Protein AF-A0A939F074-F1 (afdb_monomer_lite)

Sequence (237 aa):
MSNSSKPPKKSTKSASTGERTTIAVEPGVRKLLATAAKETKHTHMEYASAAIRYFAERGLDPVVNNEREGAVIQKRIGDVEQLVVSLGNRLFGWLTQHEKNLNKDLFGFLRSHEKALFDYLQVQEQNVHEHLNDQEQYLLHPIIRELMLTNVEALYGRRLGEQIILKVLGREQTEYPAKHKEFNERRDNDARNKQDRFFDALFKTGTPLSTIPQPTPLPVKAHPAPNMPPPAATDEP

Structure (mmCIF, N/CA/C/O backbone):
data_AF-A0A939F074-F1
#
_entry.id   AF-A0A939F074-F1
#
loop_
_atom_site.group_PDB
_atom_site.id
_atom_site.type_symbol
_atom_site.label_atom_id
_atom_site.label_alt_id
_atom_site.label_comp_id
_atom_site.label_asym_id
_atom_site.label_entity_id
_atom_site.label_seq_id
_atom_site.pdbx_PDB_ins_code
_atom_site.Cartn_x
_atom_site.Cartn_y
_atom_site.Cartn_z
_atom_site.occupancy
_atom_site.B_iso_or_equiv
_atom_site.auth_seq_id
_atom_site.auth_comp_id
_atom_site.auth_asym_id
_atom_site.auth_atom_id
_atom_site.pdbx_PDB_model_num
ATOM 1 N N . MET A 1 1 ? 104.009 -9.564 -60.509 1.00 39.47 1 MET A N 1
ATOM 2 C CA . MET A 1 1 ? 103.362 -9.341 -59.196 1.00 39.47 1 MET A CA 1
ATOM 3 C C . MET A 1 1 ? 101.982 -8.740 -59.439 1.00 39.47 1 MET A C 1
ATOM 5 O O . MET A 1 1 ? 101.846 -8.005 -60.406 1.00 39.47 1 MET A O 1
ATOM 9 N N . SER A 1 2 ? 101.013 -9.082 -58.581 1.00 41.00 2 SER A N 1
ATOM 10 C CA . SER A 1 2 ? 99.595 -8.651 -58.561 1.00 41.00 2 SER A CA 1
ATOM 11 C C . SER A 1 2 ? 98.579 -9.455 -59.395 1.00 41.00 2 SER A C 1
ATOM 13 O O . SER A 1 2 ? 98.048 -8.999 -60.396 1.00 41.00 2 SER A O 1
ATOM 15 N N . ASN A 1 3 ? 98.367 -10.699 -58.950 1.00 35.06 3 ASN A N 1
ATOM 16 C CA . ASN A 1 3 ? 97.133 -11.269 -58.375 1.00 35.06 3 ASN A CA 1
ATOM 17 C C . ASN A 1 3 ? 95.717 -10.929 -58.904 1.00 35.06 3 ASN A C 1
ATOM 19 O O . ASN A 1 3 ? 95.323 -9.774 -58.996 1.00 35.06 3 ASN A O 1
ATOM 23 N N . SER A 1 4 ? 94.910 -12.011 -58.900 1.00 36.84 4 SER A N 1
ATOM 24 C CA . SER A 1 4 ? 93.506 -12.105 -58.426 1.00 36.84 4 SER A CA 1
ATOM 25 C C . SER A 1 4 ? 92.417 -12.002 -59.510 1.00 36.84 4 SER A C 1
ATOM 27 O O . SER A 1 4 ? 92.043 -10.921 -59.934 1.00 36.84 4 SER A O 1
ATOM 29 N N . SER A 1 5 ? 91.997 -13.113 -60.127 1.00 38.59 5 SER A N 1
ATOM 30 C CA . SER A 1 5 ? 90.934 -14.051 -59.688 1.00 38.59 5 SER A CA 1
ATOM 31 C C . SER A 1 5 ? 89.488 -13.553 -59.911 1.00 38.59 5 SER A C 1
ATOM 33 O O . SER A 1 5 ? 89.028 -12.574 -59.333 1.00 38.59 5 SER A O 1
ATOM 35 N N . LYS A 1 6 ? 88.735 -14.283 -60.752 1.00 45.97 6 LYS A N 1
ATOM 36 C CA . LYS A 1 6 ? 87.257 -14.265 -60.761 1.00 45.97 6 LYS A CA 1
ATOM 37 C C . LYS A 1 6 ? 86.743 -14.981 -59.500 1.00 45.97 6 LYS A C 1
ATOM 39 O O . LYS A 1 6 ? 87.389 -15.926 -59.047 1.00 45.97 6 LYS A O 1
ATOM 44 N N . PRO A 1 7 ? 85.548 -14.624 -58.997 1.00 48.69 7 PRO A N 1
ATOM 45 C CA . PRO A 1 7 ? 84.408 -15.502 -59.281 1.00 48.69 7 PRO A CA 1
ATOM 46 C C . PRO A 1 7 ? 83.083 -14.758 -59.570 1.00 48.69 7 PRO A C 1
ATOM 48 O O . PRO A 1 7 ? 82.924 -13.585 -59.236 1.00 48.69 7 PRO A O 1
ATOM 51 N N . PRO A 1 8 ? 82.108 -15.446 -60.195 1.00 49.22 8 PRO A N 1
ATOM 52 C CA . PRO A 1 8 ? 80.780 -14.917 -60.483 1.00 49.22 8 PRO A CA 1
ATOM 53 C C . PRO A 1 8 ? 79.887 -14.993 -59.235 1.00 49.22 8 PRO A C 1
ATOM 55 O O . PRO A 1 8 ? 79.981 -15.949 -58.465 1.00 49.22 8 PRO A O 1
ATOM 58 N N . LYS A 1 9 ? 78.949 -14.055 -59.063 1.00 40.62 9 LYS A N 1
ATOM 59 C CA . LYS A 1 9 ? 77.806 -14.264 -58.160 1.00 40.62 9 LYS A CA 1
ATOM 60 C C . LYS A 1 9 ? 76.484 -14.027 -58.877 1.00 40.62 9 LYS A C 1
ATOM 62 O O . LYS A 1 9 ? 76.100 -12.910 -59.204 1.00 40.62 9 LYS A O 1
ATOM 67 N N . LYS A 1 10 ? 75.838 -15.169 -59.115 1.00 39.78 10 LYS A N 1
ATOM 68 C CA . LYS A 1 10 ? 74.440 -15.387 -59.468 1.00 39.78 10 LYS A CA 1
ATOM 69 C C . LYS A 1 10 ? 73.490 -14.574 -58.580 1.00 39.78 10 LYS A C 1
ATOM 71 O O . LYS A 1 10 ? 73.625 -14.564 -57.362 1.00 39.78 10 LYS A O 1
ATOM 76 N N . SER A 1 11 ? 72.522 -13.964 -59.259 1.00 43.91 11 SER A N 1
ATOM 77 C CA . SER A 1 11 ? 71.109 -13.790 -58.904 1.00 43.91 11 SER A CA 1
ATOM 78 C C . SER A 1 11 ? 70.645 -14.258 -57.518 1.00 43.91 11 SER A C 1
ATOM 80 O O . SER A 1 11 ? 70.604 -15.459 -57.269 1.00 43.91 11 SER A O 1
ATOM 82 N N . THR A 1 12 ? 70.094 -13.328 -56.737 1.00 45.72 12 THR A N 1
ATOM 83 C CA . THR A 1 12 ? 68.878 -13.534 -55.926 1.00 45.72 12 THR A CA 1
ATOM 84 C C . THR A 1 12 ? 68.272 -12.176 -55.548 1.00 45.72 12 THR A C 1
ATOM 86 O O . THR A 1 12 ? 68.438 -11.658 -54.451 1.00 45.72 12 THR A O 1
ATOM 89 N N . LYS A 1 13 ? 67.510 -11.588 -56.469 1.00 40.19 13 LYS A N 1
ATOM 90 C CA . LYS A 1 13 ? 66.287 -10.876 -56.088 1.00 40.19 13 LYS A CA 1
ATOM 91 C C . LYS A 1 13 ? 65.173 -11.573 -56.838 1.00 40.19 13 LYS A C 1
ATOM 93 O O . LYS A 1 13 ? 64.967 -11.327 -58.022 1.00 40.19 13 LYS A O 1
ATOM 98 N N . SER A 1 14 ? 64.517 -12.502 -56.152 1.00 42.59 14 SER A N 1
ATOM 99 C CA . SER A 1 14 ? 63.211 -13.015 -56.536 1.00 42.59 14 SER A CA 1
ATOM 100 C C . SER A 1 14 ? 62.230 -11.843 -56.495 1.00 42.59 14 SER A C 1
ATOM 102 O O . SER A 1 14 ? 61.513 -11.641 -55.519 1.00 42.59 14 SER A O 1
ATOM 104 N N . ALA A 1 15 ? 62.241 -11.022 -57.544 1.00 45.59 15 ALA A N 1
ATOM 105 C CA . ALA A 1 15 ? 61.049 -10.306 -57.931 1.00 45.59 15 ALA A CA 1
ATOM 106 C C . ALA A 1 15 ? 60.059 -11.410 -58.287 1.00 45.59 15 ALA A C 1
ATOM 108 O O . ALA A 1 15 ? 60.214 -12.073 -59.315 1.00 45.59 15 ALA A O 1
ATOM 109 N N . SER A 1 16 ? 59.122 -11.679 -57.378 1.00 47.31 16 SER A N 1
ATOM 110 C CA . SER A 1 16 ? 57.924 -12.440 -57.692 1.00 47.31 16 SER A CA 1
ATOM 111 C C . SER A 1 16 ? 57.424 -11.889 -59.018 1.00 47.31 16 SER A C 1
ATOM 113 O O . SER A 1 16 ? 57.020 -10.726 -59.103 1.00 47.31 16 SER A O 1
ATOM 115 N N . THR A 1 17 ? 57.576 -12.678 -60.076 1.00 48.22 17 THR A N 1
ATOM 116 C CA . THR A 1 17 ? 57.081 -12.327 -61.398 1.00 48.22 17 THR A CA 1
ATOM 117 C C . THR A 1 17 ? 55.581 -12.535 -61.300 1.00 48.22 17 THR A C 1
ATOM 119 O O . THR A 1 17 ? 55.064 -13.574 -61.683 1.00 48.22 17 THR A O 1
ATOM 122 N N . GLY A 1 18 ? 54.909 -11.596 -60.630 1.00 56.91 18 GLY A N 1
ATOM 123 C CA . GLY A 1 18 ? 53.463 -11.512 -60.637 1.00 56.91 18 GLY A CA 1
ATOM 124 C C . GLY A 1 18 ? 53.060 -11.358 -62.090 1.00 56.91 18 GLY A C 1
ATOM 125 O O . GLY A 1 18 ? 53.657 -10.544 -62.805 1.00 56.91 18 GLY A O 1
ATOM 126 N N . GLU A 1 19 ? 52.135 -12.197 -62.536 1.00 62.25 19 GLU A N 1
ATOM 127 C CA . GLU A 1 19 ? 51.588 -12.150 -63.884 1.00 62.25 19 GLU A CA 1
ATOM 128 C C . GLU A 1 19 ? 51.232 -10.702 -64.225 1.00 62.25 19 GLU A C 1
ATOM 130 O O . GLU A 1 19 ? 50.401 -10.060 -63.581 1.00 62.25 19 GLU A O 1
ATOM 135 N N . ARG A 1 20 ? 51.948 -10.137 -65.199 1.00 65.19 20 ARG A N 1
ATOM 136 C CA . ARG A 1 20 ? 51.682 -8.783 -65.671 1.00 65.19 20 ARG A CA 1
ATOM 137 C C . ARG A 1 20 ? 50.545 -8.867 -66.669 1.00 65.19 20 ARG A C 1
ATOM 139 O O . ARG A 1 20 ? 50.775 -9.079 -67.856 1.00 65.19 20 ARG A O 1
ATOM 146 N N . THR A 1 21 ? 49.327 -8.696 -66.181 1.00 74.88 21 THR A N 1
ATOM 147 C CA . THR A 1 21 ? 48.148 -8.589 -67.035 1.00 74.88 21 THR A CA 1
ATOM 148 C C . THR A 1 21 ? 48.160 -7.227 -67.721 1.00 74.88 21 THR A C 1
ATOM 150 O O . THR A 1 21 ? 48.133 -6.181 -67.071 1.00 74.88 21 THR A O 1
ATOM 153 N N . THR A 1 22 ? 48.241 -7.222 -69.048 1.00 78.12 22 THR A N 1
ATOM 154 C CA . THR A 1 22 ? 48.146 -5.998 -69.847 1.00 78.12 22 THR A CA 1
ATOM 155 C C . THR A 1 22 ? 46.682 -5.621 -70.032 1.00 78.12 22 THR A C 1
ATOM 157 O O . THR A 1 22 ? 45.919 -6.394 -70.607 1.00 78.12 22 THR A O 1
ATOM 160 N N . ILE A 1 23 ? 46.299 -4.428 -69.577 1.00 79.19 23 ILE A N 1
ATOM 161 C CA . ILE A 1 23 ? 44.948 -3.879 -69.741 1.00 79.19 23 ILE A CA 1
ATOM 162 C C . ILE A 1 23 ? 45.011 -2.761 -70.784 1.00 79.19 23 ILE A C 1
ATOM 164 O O . ILE A 1 23 ? 45.850 -1.862 -70.690 1.00 79.19 23 ILE A O 1
ATOM 168 N N . ALA A 1 24 ? 44.133 -2.815 -71.785 1.00 83.94 24 ALA A N 1
ATOM 169 C CA . ALA A 1 24 ? 43.982 -1.732 -72.747 1.00 83.94 24 ALA A CA 1
ATOM 170 C C . ALA A 1 24 ? 43.187 -0.582 -72.109 1.00 83.94 24 ALA A C 1
ATOM 172 O O . ALA A 1 24 ? 42.115 -0.798 -71.551 1.00 83.94 24 ALA A O 1
ATOM 173 N N . VAL A 1 25 ? 43.721 0.636 -72.194 1.00 84.38 25 VAL A N 1
ATOM 174 C CA . VAL A 1 25 ? 43.106 1.852 -71.643 1.00 84.38 25 VAL A CA 1
ATOM 175 C C . VAL A 1 25 ? 42.802 2.815 -72.786 1.00 84.38 25 VAL A C 1
ATOM 177 O O . VAL A 1 25 ? 43.611 2.967 -73.704 1.00 84.38 25 VAL A O 1
ATOM 180 N N . GLU A 1 26 ? 41.650 3.482 -72.725 1.00 89.44 26 GLU A N 1
ATOM 181 C CA . GLU A 1 26 ? 41.234 4.472 -73.718 1.00 89.44 26 GLU A CA 1
ATOM 182 C C . GLU A 1 26 ? 42.257 5.630 -73.845 1.00 89.44 26 GLU A C 1
ATOM 184 O O . GLU A 1 26 ? 42.821 6.076 -72.836 1.00 89.44 26 GLU A O 1
ATOM 189 N N . PRO A 1 27 ? 42.500 6.177 -75.057 1.00 82.69 27 PRO A N 1
ATOM 190 C CA . PRO A 1 27 ? 43.467 7.258 -75.266 1.00 82.69 27 PRO A CA 1
ATOM 191 C C . PRO A 1 27 ? 43.248 8.511 -74.401 1.00 82.69 27 PRO A C 1
ATOM 193 O O . PRO A 1 27 ? 44.228 9.149 -74.007 1.00 82.69 27 PRO A O 1
ATOM 196 N N . GLY A 1 28 ? 41.994 8.864 -74.092 1.00 81.94 28 GLY A N 1
ATOM 197 C CA . GLY A 1 28 ? 41.661 9.994 -73.215 1.00 81.94 28 GLY A CA 1
ATOM 198 C C . GLY A 1 28 ? 42.100 9.760 -71.767 1.00 81.94 28 GLY A C 1
ATOM 199 O O . GLY A 1 28 ? 42.789 10.593 -71.176 1.00 81.94 28 GLY A O 1
ATOM 200 N N . VAL A 1 29 ? 41.806 8.573 -71.232 1.00 83.81 29 VAL A N 1
ATOM 201 C CA . VAL A 1 29 ? 42.169 8.158 -69.868 1.00 83.81 29 VAL A CA 1
ATOM 202 C C . VAL A 1 29 ? 43.682 7.992 -69.719 1.00 83.81 29 VAL A C 1
ATOM 204 O O . VAL A 1 29 ? 44.246 8.350 -68.688 1.00 83.81 29 VAL A O 1
ATOM 207 N N . ARG A 1 30 ? 44.385 7.546 -70.769 1.00 86.50 30 ARG A N 1
ATOM 208 C CA . ARG A 1 30 ? 45.855 7.455 -70.765 1.00 86.50 30 ARG A CA 1
ATOM 209 C C . ARG A 1 30 ? 46.532 8.809 -70.522 1.00 86.50 30 ARG A C 1
ATOM 211 O O . ARG A 1 30 ? 47.568 8.848 -69.860 1.00 86.50 30 ARG A O 1
ATOM 218 N N . LYS A 1 31 ? 45.972 9.910 -71.041 1.00 87.19 31 LYS A N 1
ATOM 219 C CA . LYS A 1 31 ? 46.501 11.264 -70.793 1.00 87.19 31 LYS A CA 1
ATOM 220 C C . LYS A 1 31 ? 46.319 11.674 -69.332 1.00 87.19 31 LYS A C 1
ATOM 222 O O . LYS A 1 31 ? 47.276 12.155 -68.737 1.00 87.19 31 LYS A O 1
ATOM 227 N N . LEU A 1 32 ? 45.141 11.416 -68.759 1.00 87.62 32 LEU A N 1
ATOM 228 C CA . LEU A 1 32 ? 44.842 11.688 -67.346 1.00 87.62 32 LEU A CA 1
ATOM 229 C C . LEU A 1 32 ? 45.704 10.843 -66.399 1.00 87.62 32 LEU A C 1
ATOM 231 O O . LEU A 1 32 ? 46.215 11.339 -65.398 1.00 87.62 32 LEU A O 1
ATOM 235 N N . LEU A 1 33 ? 45.929 9.577 -66.752 1.00 88.88 33 LEU A N 1
ATOM 236 C CA . LEU A 1 33 ? 46.834 8.696 -66.022 1.00 88.88 33 LEU A CA 1
ATOM 237 C C . LEU A 1 33 ? 48.264 9.245 -66.034 1.00 88.88 33 LEU A C 1
ATOM 239 O O . LEU A 1 33 ? 48.922 9.265 -64.999 1.00 88.88 33 LEU A O 1
ATOM 243 N N . ALA A 1 34 ? 48.745 9.709 -67.190 1.00 88.25 34 ALA A N 1
ATOM 244 C CA . ALA A 1 34 ? 50.091 10.258 -67.317 1.00 88.25 34 ALA A CA 1
ATOM 245 C C . ALA A 1 34 ? 50.274 11.557 -66.514 1.00 88.25 34 ALA A C 1
ATOM 247 O O . ALA A 1 34 ? 51.324 11.746 -65.901 1.00 88.25 34 ALA A O 1
ATOM 248 N N . THR A 1 35 ? 49.269 12.440 -66.484 1.00 90.25 35 THR A N 1
ATOM 249 C CA . THR A 1 35 ? 49.321 13.665 -65.671 1.00 90.25 35 THR A CA 1
ATOM 250 C C . THR A 1 35 ? 49.310 13.340 -64.181 1.00 90.25 35 THR A C 1
ATOM 252 O O . THR A 1 35 ? 50.204 13.781 -63.464 1.00 90.25 35 THR A O 1
ATOM 255 N N . ALA A 1 36 ? 48.387 12.488 -63.728 1.00 86.62 36 ALA A N 1
ATOM 256 C CA . ALA A 1 36 ? 48.243 12.151 -62.313 1.00 86.62 36 ALA A CA 1
ATOM 257 C C . ALA A 1 36 ? 49.428 11.332 -61.766 1.00 86.62 36 ALA A C 1
ATOM 259 O O . ALA A 1 36 ? 49.904 11.566 -60.653 1.00 86.62 36 ALA A O 1
ATOM 260 N N . ALA A 1 37 ? 49.972 10.410 -62.566 1.00 89.31 37 ALA A N 1
ATOM 261 C CA . ALA A 1 37 ? 51.172 9.656 -62.209 1.00 89.31 37 ALA A CA 1
ATOM 262 C C . ALA A 1 37 ? 52.411 10.564 -62.122 1.00 89.31 37 ALA A C 1
ATOM 264 O O . ALA A 1 37 ? 53.235 10.410 -61.220 1.00 89.31 37 ALA A O 1
ATOM 265 N N . LYS A 1 38 ? 52.524 11.560 -63.015 1.00 91.62 38 LYS A N 1
ATOM 266 C CA . LYS A 1 38 ? 53.610 12.549 -62.974 1.00 91.62 38 LYS A CA 1
ATOM 267 C C . LYS A 1 38 ? 53.509 13.463 -61.751 1.00 91.62 38 LYS A C 1
ATOM 269 O O . LYS A 1 38 ? 54.531 13.734 -61.127 1.00 91.62 38 LYS A O 1
ATOM 274 N N . GLU A 1 39 ? 52.307 13.913 -61.399 1.00 91.44 39 GLU A N 1
ATOM 275 C CA . GLU A 1 39 ? 52.059 14.736 -60.205 1.00 91.44 39 GLU A CA 1
ATOM 276 C C . GLU A 1 39 ? 52.411 13.993 -58.914 1.00 91.44 39 GLU A C 1
ATOM 278 O O . GLU A 1 39 ? 53.094 14.532 -58.043 1.00 91.44 39 GLU A O 1
ATOM 283 N N . THR A 1 40 ? 52.007 12.727 -58.819 1.00 87.00 40 THR A N 1
ATOM 284 C CA . THR A 1 40 ? 52.242 11.881 -57.639 1.00 87.00 40 THR A CA 1
ATOM 285 C C . THR A 1 40 ? 53.604 11.181 -57.635 1.00 87.00 40 THR A C 1
ATOM 287 O O . THR A 1 40 ? 53.943 10.513 -56.664 1.00 87.00 40 THR A O 1
ATOM 290 N N . LYS A 1 41 ? 54.422 11.375 -58.681 1.00 90.81 41 LYS A N 1
ATOM 291 C CA . LYS A 1 41 ? 55.761 10.778 -58.853 1.00 90.81 41 LYS A CA 1
ATOM 292 C C . LYS A 1 41 ? 55.765 9.242 -58.823 1.00 90.81 41 LYS A C 1
ATOM 294 O O . LYS A 1 41 ? 56.733 8.636 -58.366 1.00 90.81 41 LYS A O 1
ATOM 299 N N . HIS A 1 42 ? 54.716 8.619 -59.345 1.00 90.12 42 HIS A N 1
ATOM 300 C CA . HIS A 1 42 ? 54.606 7.166 -59.472 1.00 90.12 42 HIS A CA 1
ATOM 301 C C . HIS A 1 42 ? 54.688 6.726 -60.933 1.00 90.12 42 HIS A C 1
ATOM 303 O O . HIS A 1 42 ? 54.403 7.492 -61.856 1.00 90.12 42 HIS A O 1
ATOM 309 N N . THR A 1 43 ? 55.075 5.471 -61.172 1.00 88.50 43 THR A N 1
ATOM 310 C CA . THR A 1 43 ? 54.954 4.895 -62.518 1.00 88.50 43 THR A CA 1
ATOM 311 C C . THR A 1 43 ? 53.479 4.688 -62.871 1.00 88.50 43 THR A C 1
ATOM 313 O O . THR A 1 43 ? 52.631 4.522 -61.994 1.00 88.50 43 THR A O 1
ATOM 316 N N . HIS A 1 44 ? 53.146 4.660 -64.166 1.00 87.75 44 HIS A N 1
ATOM 317 C CA . HIS A 1 44 ? 51.755 4.476 -64.608 1.00 87.75 44 HIS A CA 1
ATOM 318 C C . HIS A 1 44 ? 51.112 3.205 -64.028 1.00 87.75 44 HIS A C 1
ATOM 320 O O . HIS A 1 44 ? 49.932 3.210 -63.693 1.00 87.75 44 HIS A O 1
ATOM 326 N N . MET A 1 45 ? 51.896 2.130 -63.892 1.00 85.75 45 MET A N 1
ATOM 327 C CA . MET A 1 45 ? 51.435 0.860 -63.330 1.00 85.75 45 MET A CA 1
ATOM 328 C C . MET A 1 45 ? 51.190 0.961 -61.820 1.00 85.75 45 MET A C 1
ATOM 330 O O . MET A 1 45 ? 50.157 0.498 -61.345 1.00 85.75 45 MET A O 1
ATOM 334 N N . GLU A 1 46 ? 52.100 1.592 -61.073 1.00 86.44 46 GLU A N 1
ATOM 335 C CA . GLU A 1 46 ? 51.949 1.788 -59.626 1.00 86.44 46 GLU A CA 1
ATOM 336 C C . GLU A 1 46 ? 50.734 2.657 -59.311 1.00 86.44 46 GLU A C 1
ATOM 338 O O . GLU A 1 46 ? 49.901 2.262 -58.498 1.00 86.44 46 GLU A O 1
ATOM 343 N N . TYR A 1 47 ? 50.579 3.784 -60.009 1.00 89.12 47 TYR A N 1
ATOM 344 C CA . TYR A 1 47 ? 49.438 4.672 -59.811 1.00 89.12 47 TYR A CA 1
ATOM 345 C C . TYR A 1 47 ? 48.111 3.977 -60.146 1.00 89.12 47 TYR A C 1
ATOM 347 O O . TYR A 1 47 ? 47.169 4.040 -59.360 1.00 89.12 47 TYR A O 1
ATOM 355 N N . ALA A 1 48 ? 48.045 3.248 -61.267 1.00 87.44 48 ALA A N 1
ATOM 356 C CA . ALA A 1 48 ? 46.850 2.489 -61.632 1.00 87.44 48 ALA A CA 1
ATOM 357 C C . ALA A 1 48 ? 46.520 1.406 -60.591 1.00 87.44 48 ALA A C 1
ATOM 359 O O . ALA A 1 48 ? 45.367 1.271 -60.190 1.00 87.44 48 ALA A O 1
ATOM 360 N N . SER A 1 49 ? 47.525 0.673 -60.100 1.00 86.88 49 SER A N 1
ATOM 361 C CA . SER A 1 49 ? 47.324 -0.341 -59.058 1.00 86.88 49 SER A CA 1
ATOM 362 C C . SER A 1 49 ? 46.849 0.264 -57.732 1.00 86.88 49 SER A C 1
ATOM 364 O O . SER A 1 49 ? 45.959 -0.291 -57.091 1.00 86.88 49 SER A O 1
ATOM 366 N N . ALA A 1 50 ? 47.384 1.428 -57.351 1.00 87.00 50 ALA A N 1
ATOM 367 C CA . ALA A 1 50 ? 46.988 2.147 -56.148 1.00 87.00 50 ALA A CA 1
ATOM 368 C C . ALA A 1 50 ? 45.556 2.685 -56.258 1.00 87.00 50 ALA A C 1
ATOM 370 O O . ALA A 1 50 ? 44.791 2.560 -55.308 1.00 87.00 50 ALA A O 1
ATOM 371 N N . ALA A 1 51 ? 45.170 3.214 -57.422 1.00 84.94 51 ALA A N 1
ATOM 372 C CA . ALA A 1 51 ? 43.809 3.671 -57.680 1.00 84.94 51 ALA A CA 1
ATOM 373 C C . ALA A 1 51 ? 42.800 2.512 -57.635 1.00 84.94 51 ALA A C 1
ATOM 375 O O . ALA A 1 51 ? 41.800 2.600 -56.929 1.00 84.94 51 ALA A O 1
ATOM 376 N N . ILE A 1 52 ? 43.086 1.394 -58.317 1.00 85.69 52 ILE A N 1
ATOM 377 C CA . ILE A 1 52 ? 42.230 0.194 -58.286 1.00 85.69 52 ILE A CA 1
ATOM 378 C C . ILE A 1 52 ? 42.077 -0.310 -56.849 1.00 85.69 52 ILE A C 1
ATOM 380 O O . ILE A 1 52 ? 40.966 -0.583 -56.402 1.00 85.69 52 ILE A O 1
ATOM 384 N N . ARG A 1 53 ? 43.186 -0.387 -56.105 1.00 86.44 53 ARG A N 1
ATOM 385 C CA . ARG A 1 53 ? 43.178 -0.796 -54.700 1.00 86.44 53 ARG A CA 1
ATOM 386 C C . ARG A 1 53 ? 42.356 0.154 -53.832 1.00 86.44 53 ARG A C 1
ATOM 388 O O . ARG A 1 53 ? 41.581 -0.311 -53.010 1.00 86.44 53 ARG A O 1
ATOM 395 N N . TYR A 1 54 ? 42.493 1.458 -54.030 1.00 84.44 54 TYR A N 1
ATOM 396 C CA . TYR A 1 54 ? 41.757 2.476 -53.289 1.00 84.44 54 TYR A CA 1
ATOM 397 C C . TYR A 1 54 ? 40.240 2.371 -53.509 1.00 84.44 54 TYR A C 1
ATOM 399 O O . TYR A 1 54 ? 39.479 2.392 -52.541 1.00 84.44 54 TYR A O 1
ATOM 407 N N . PHE A 1 55 ? 39.797 2.186 -54.757 1.00 82.00 55 PHE A N 1
ATOM 408 C CA . PHE A 1 55 ? 38.380 1.973 -55.058 1.00 82.00 55 PHE A CA 1
ATOM 409 C C . PHE A 1 55 ? 37.872 0.636 -54.501 1.00 82.00 55 PHE A C 1
ATOM 411 O O . PHE A 1 55 ? 36.789 0.593 -53.916 1.00 82.00 55 PHE A O 1
ATOM 418 N N . ALA A 1 56 ? 38.677 -0.427 -54.589 1.00 81.31 56 ALA A N 1
ATOM 419 C CA . ALA A 1 56 ? 38.328 -1.744 -54.060 1.00 81.31 56 ALA A CA 1
ATOM 420 C C . ALA A 1 56 ? 38.223 -1.765 -52.524 1.00 81.31 56 ALA A C 1
ATOM 422 O O . ALA A 1 56 ? 37.231 -2.250 -51.987 1.00 81.31 56 ALA A O 1
ATOM 423 N N . GLU A 1 57 ? 39.201 -1.203 -51.805 1.00 82.38 57 GLU A N 1
ATOM 424 C CA . GLU A 1 57 ? 39.206 -1.147 -50.334 1.00 82.38 57 GLU A CA 1
ATOM 425 C C . GLU A 1 57 ? 38.071 -0.275 -49.785 1.00 82.38 57 GLU A C 1
ATOM 427 O O . GLU A 1 57 ? 37.536 -0.554 -48.713 1.00 82.38 57 GLU A O 1
ATOM 432 N N . ARG A 1 58 ? 37.671 0.769 -50.520 1.00 73.81 58 ARG A N 1
ATOM 433 C CA . ARG A 1 58 ? 36.550 1.638 -50.134 1.00 73.81 58 ARG A CA 1
ATOM 434 C C . ARG A 1 58 ? 35.187 1.155 -50.635 1.00 73.81 58 ARG A C 1
ATOM 436 O O . ARG A 1 58 ? 34.180 1.760 -50.270 1.00 73.81 58 ARG A O 1
ATOM 443 N N . GLY A 1 59 ? 35.140 0.084 -51.432 1.00 69.88 59 GLY A N 1
ATOM 444 C CA . GLY A 1 59 ? 33.904 -0.459 -52.005 1.00 69.88 59 GLY A CA 1
ATOM 445 C C . GLY A 1 59 ? 33.182 0.522 -52.934 1.00 69.88 59 GLY A C 1
ATOM 446 O O . GLY A 1 59 ? 31.955 0.515 -53.007 1.00 69.88 59 GLY A O 1
ATOM 447 N N . LEU A 1 60 ? 33.932 1.410 -53.591 1.00 70.50 60 LEU A N 1
ATOM 448 C CA . LEU A 1 60 ? 33.402 2.398 -54.525 1.00 70.50 60 LEU A CA 1
ATOM 449 C C . LEU A 1 60 ? 33.465 1.810 -55.934 1.00 70.50 60 LEU A C 1
ATOM 451 O O . LEU A 1 60 ? 34.555 1.586 -56.454 1.00 70.50 60 LEU A O 1
ATOM 455 N N . ASP A 1 61 ? 32.308 1.566 -56.547 1.00 73.62 61 ASP A N 1
ATOM 456 C CA . ASP A 1 61 ? 32.235 1.175 -57.954 1.00 73.62 61 ASP A CA 1
ATOM 457 C C . ASP A 1 61 ? 32.310 2.432 -58.843 1.00 73.62 61 ASP A C 1
ATOM 459 O O . ASP A 1 61 ? 31.350 3.211 -58.861 1.00 73.62 61 ASP A O 1
ATOM 463 N N . PRO A 1 62 ? 33.419 2.661 -59.573 1.00 69.25 62 PRO A N 1
ATOM 464 C CA . PRO A 1 62 ? 33.585 3.843 -60.414 1.00 69.25 62 PRO A CA 1
ATOM 465 C C . PRO A 1 62 ? 32.657 3.845 -61.638 1.00 69.25 62 PRO A C 1
ATOM 467 O O . PRO A 1 62 ? 32.556 4.865 -62.310 1.00 69.25 62 PRO A O 1
ATOM 470 N N . VAL A 1 63 ? 31.993 2.725 -61.952 1.00 70.75 63 VAL A N 1
ATOM 471 C CA . VAL A 1 63 ? 31.041 2.626 -63.069 1.00 70.75 63 VAL A CA 1
ATOM 472 C C . VAL A 1 63 ? 29.639 3.065 -62.639 1.00 70.75 63 VAL A C 1
ATOM 474 O O . VAL A 1 63 ? 28.917 3.678 -63.424 1.00 70.75 63 VAL A O 1
ATOM 477 N N . VAL A 1 64 ? 29.257 2.785 -61.389 1.00 66.00 64 VAL A N 1
ATOM 478 C CA . VAL A 1 64 ? 27.927 3.112 -60.841 1.00 66.00 64 VAL A CA 1
ATOM 479 C C . VAL A 1 64 ? 27.929 4.465 -60.123 1.00 66.00 64 VAL A C 1
ATOM 481 O O . VAL A 1 64 ? 26.966 5.221 -60.223 1.00 66.00 64 VAL A O 1
ATOM 484 N N . ASN A 1 65 ? 29.025 4.809 -59.443 1.00 60.91 65 ASN A N 1
ATOM 485 C CA . ASN A 1 65 ? 29.139 6.009 -58.619 1.00 60.91 65 ASN A CA 1
ATOM 486 C C . ASN A 1 65 ? 30.075 7.036 -59.271 1.00 60.91 65 ASN A C 1
ATOM 488 O O . ASN A 1 65 ? 31.214 7.219 -58.850 1.00 60.91 65 ASN A O 1
ATOM 492 N N . ASN A 1 66 ? 29.567 7.753 -60.276 1.00 61.28 66 ASN A N 1
ATOM 493 C CA . ASN A 1 66 ? 30.243 8.934 -60.838 1.00 61.28 66 ASN A CA 1
ATOM 494 C C . ASN A 1 66 ? 30.154 10.175 -59.925 1.00 61.28 66 ASN A C 1
ATOM 496 O O . ASN A 1 66 ? 30.671 11.244 -60.261 1.00 61.28 66 ASN A O 1
ATOM 500 N N . GLU A 1 67 ? 29.471 10.074 -58.784 1.00 59.81 67 GLU A N 1
ATOM 501 C CA . GLU A 1 67 ? 29.325 11.175 -57.838 1.00 59.81 67 GLU A CA 1
ATOM 502 C C . GLU A 1 67 ? 30.586 11.340 -56.981 1.00 59.81 67 GLU A C 1
ATOM 504 O O . GLU A 1 67 ? 31.193 10.372 -56.522 1.00 59.81 67 GLU A O 1
ATOM 509 N N . ARG A 1 68 ? 30.987 12.600 -56.758 1.00 62.91 68 ARG A N 1
ATOM 510 C CA . ARG A 1 68 ? 32.166 12.966 -55.958 1.00 62.91 68 ARG A CA 1
ATOM 511 C C . ARG A 1 68 ? 32.104 12.279 -54.593 1.00 62.91 68 ARG A C 1
ATOM 513 O O . ARG A 1 68 ? 31.074 12.346 -53.932 1.00 62.91 68 ARG A O 1
ATOM 520 N N . GLU A 1 69 ? 33.223 11.724 -54.128 1.00 61.69 69 GLU A N 1
ATOM 521 C CA . GLU A 1 69 ? 33.353 11.024 -52.834 1.00 61.69 69 GLU A CA 1
ATOM 522 C C . GLU A 1 69 ? 32.695 11.759 -51.648 1.00 61.69 69 GLU A C 1
ATOM 524 O O . GLU A 1 69 ? 32.166 11.127 -50.734 1.00 61.69 69 GLU A O 1
ATOM 529 N N . GLY A 1 70 ? 32.666 13.097 -51.686 1.00 62.03 70 GLY A N 1
ATOM 530 C CA . GLY A 1 70 ? 31.983 13.935 -50.700 1.00 62.03 70 GLY A CA 1
ATOM 531 C C . GLY A 1 70 ? 30.477 13.673 -50.570 1.00 62.03 70 GLY A C 1
ATOM 532 O O . GLY A 1 70 ? 29.973 13.706 -49.453 1.00 62.03 70 GLY A O 1
ATOM 533 N N . ALA A 1 71 ? 29.768 13.342 -51.655 1.00 66.50 71 ALA A N 1
ATOM 534 C CA . ALA A 1 71 ? 28.338 13.022 -51.620 1.00 66.50 71 ALA A CA 1
ATOM 535 C C . ALA A 1 71 ? 28.068 11.693 -50.892 1.00 66.50 71 ALA A C 1
ATOM 537 O O . ALA A 1 71 ? 27.153 11.599 -50.075 1.00 66.50 71 ALA A O 1
ATOM 538 N N . VAL A 1 72 ? 28.919 10.683 -51.110 1.00 69.69 72 VAL A N 1
ATOM 539 C CA . VAL A 1 72 ? 28.828 9.386 -50.416 1.00 69.69 72 VAL A CA 1
ATOM 540 C C . VAL A 1 72 ? 29.140 9.536 -48.924 1.00 69.69 72 VAL A C 1
ATOM 542 O O . VAL A 1 72 ? 28.453 8.951 -48.085 1.00 69.69 72 VAL A O 1
ATOM 545 N N . ILE A 1 73 ? 30.148 10.342 -48.574 1.00 70.88 73 ILE A N 1
ATOM 546 C CA . ILE A 1 73 ? 30.498 10.632 -47.175 1.00 70.88 73 ILE A CA 1
ATOM 547 C C . ILE A 1 73 ? 29.368 11.406 -46.489 1.00 70.88 73 ILE A C 1
ATOM 549 O O . ILE A 1 73 ? 28.957 11.032 -45.394 1.00 70.88 73 ILE A O 1
ATOM 553 N N . GLN A 1 74 ? 28.826 12.437 -47.137 1.00 75.50 74 GLN A N 1
ATOM 554 C CA . GLN A 1 74 ? 27.737 13.243 -46.589 1.00 75.50 74 GLN A CA 1
ATOM 555 C C . GLN A 1 74 ? 26.464 12.419 -46.378 1.00 75.50 74 GLN A C 1
ATOM 557 O O . GLN A 1 74 ? 25.803 12.576 -45.355 1.00 75.50 74 GLN A O 1
ATOM 562 N N . LYS A 1 75 ? 26.164 11.482 -47.286 1.00 78.69 75 LYS A N 1
ATOM 563 C CA . LYS A 1 75 ? 25.062 10.531 -47.110 1.00 78.69 75 LYS A CA 1
ATOM 564 C C . LYS A 1 75 ? 25.273 9.643 -45.884 1.00 78.69 75 LYS A C 1
ATOM 566 O O . LYS A 1 75 ? 24.385 9.555 -45.049 1.00 78.69 75 LYS A O 1
ATOM 571 N N . ARG A 1 76 ? 26.470 9.067 -45.713 1.00 76.94 76 ARG A N 1
ATOM 572 C CA . ARG A 1 76 ? 26.786 8.257 -44.523 1.00 76.94 76 ARG A CA 1
ATOM 573 C C . ARG A 1 76 ? 26.712 9.061 -43.226 1.00 76.94 76 ARG A C 1
ATOM 575 O O . ARG A 1 76 ? 26.251 8.527 -42.225 1.00 76.94 76 ARG A O 1
ATOM 582 N N . ILE A 1 77 ? 27.159 10.317 -43.228 1.00 79.62 77 ILE A N 1
ATOM 583 C CA . ILE A 1 77 ? 27.040 11.199 -42.058 1.00 79.62 77 ILE A CA 1
ATOM 584 C C . ILE A 1 77 ? 25.561 11.456 -41.745 1.00 79.62 77 ILE A C 1
ATOM 586 O O . ILE A 1 77 ? 25.156 11.273 -40.602 1.00 79.62 77 ILE A O 1
ATOM 590 N N . GLY A 1 78 ? 24.746 11.772 -42.756 1.00 84.75 78 GLY A N 1
ATOM 591 C CA . GLY A 1 78 ? 23.302 11.953 -42.586 1.00 84.75 78 GLY A CA 1
ATOM 592 C C . GLY A 1 78 ? 22.596 10.698 -42.060 1.00 84.75 78 GLY A C 1
ATOM 593 O O . GLY A 1 78 ? 21.769 10.793 -41.156 1.00 84.75 78 GLY A O 1
ATOM 594 N N . ASP A 1 79 ? 22.968 9.516 -42.555 1.00 83.94 79 ASP A N 1
ATOM 595 C CA . ASP A 1 79 ? 22.425 8.238 -42.078 1.00 83.94 79 ASP A CA 1
ATOM 596 C C . ASP A 1 79 ? 22.777 7.999 -40.594 1.00 83.94 79 ASP A C 1
ATOM 598 O O . ASP A 1 79 ? 21.936 7.566 -39.803 1.00 83.94 79 ASP A O 1
ATOM 602 N N . VAL A 1 80 ? 24.008 8.327 -40.180 1.00 85.19 80 VAL A N 1
ATOM 603 C CA . VAL A 1 80 ? 24.448 8.226 -38.776 1.00 85.19 80 VAL A CA 1
ATOM 604 C C . VAL A 1 80 ? 23.710 9.230 -37.890 1.00 85.19 80 VAL A C 1
ATOM 606 O O . VAL A 1 80 ? 23.266 8.866 -36.802 1.00 85.19 80 VAL A O 1
ATOM 609 N N . GLU A 1 81 ? 23.532 10.470 -38.341 1.00 86.88 81 GLU A N 1
ATOM 610 C CA . GLU A 1 81 ? 22.770 11.490 -37.613 1.00 86.88 81 GLU A CA 1
ATOM 611 C C . GLU A 1 81 ? 21.316 11.058 -37.402 1.00 86.88 81 GLU A C 1
ATOM 613 O O . GLU A 1 81 ? 20.799 11.150 -36.287 1.00 86.88 81 GLU A O 1
ATOM 618 N N . GLN A 1 82 ? 20.671 10.500 -38.430 1.00 89.50 82 GLN A N 1
ATOM 619 C CA . GLN A 1 82 ? 19.317 9.959 -38.312 1.00 89.50 82 GLN A CA 1
ATOM 620 C C . GLN A 1 82 ? 19.243 8.808 -37.307 1.00 89.50 82 GLN A C 1
ATOM 622 O O . GLN A 1 82 ? 18.316 8.759 -36.493 1.00 89.50 82 GLN A O 1
ATOM 627 N N . LEU A 1 83 ? 20.230 7.908 -37.307 1.00 88.88 83 LEU A N 1
ATOM 628 C CA . LEU A 1 83 ? 20.304 6.830 -36.323 1.00 88.88 83 LEU A CA 1
ATOM 629 C C . LEU A 1 83 ? 20.461 7.375 -34.902 1.00 88.88 83 LEU A C 1
ATOM 631 O O . LEU A 1 83 ? 19.721 6.949 -34.016 1.00 88.88 83 LEU A O 1
ATOM 635 N N . VAL A 1 84 ? 21.347 8.349 -34.683 1.00 90.19 84 VAL A N 1
ATOM 636 C CA . VAL A 1 84 ? 21.553 8.970 -33.365 1.00 90.19 84 VAL A CA 1
ATOM 637 C C . VAL A 1 84 ? 20.284 9.668 -32.881 1.00 90.19 84 VAL A C 1
ATOM 639 O O . VAL A 1 84 ? 19.882 9.469 -31.736 1.00 90.19 84 VAL A O 1
ATOM 642 N N . VAL A 1 85 ? 19.607 10.425 -33.748 1.00 92.75 85 VAL A N 1
ATOM 643 C CA . VAL A 1 85 ? 18.342 11.094 -33.409 1.00 92.75 85 VAL A CA 1
ATOM 644 C C . VAL A 1 85 ? 17.250 10.071 -33.097 1.00 92.75 85 VAL A C 1
ATOM 646 O O . VAL A 1 85 ? 16.539 10.211 -32.102 1.00 92.75 85 VAL A O 1
ATOM 649 N N . SER A 1 86 ? 17.133 9.004 -33.891 1.00 93.38 86 SER A N 1
ATOM 650 C CA . SER A 1 86 ? 16.144 7.946 -33.649 1.00 93.38 86 SER A CA 1
ATOM 651 C C . SER A 1 86 ? 16.393 7.210 -32.329 1.00 93.38 86 SER A C 1
ATOM 653 O O . SER A 1 86 ? 15.452 6.937 -31.578 1.00 93.38 86 SER A O 1
ATOM 655 N N . LEU A 1 87 ? 17.662 6.949 -32.002 1.00 92.19 87 LEU A N 1
ATOM 656 C CA . LEU A 1 87 ? 18.063 6.306 -30.760 1.00 92.19 87 LEU A CA 1
ATOM 657 C C . LEU A 1 87 ? 17.814 7.234 -29.569 1.00 92.19 87 LEU A C 1
ATOM 659 O O . LEU A 1 87 ? 17.261 6.792 -28.566 1.00 92.19 87 LEU A O 1
ATOM 663 N N . GLY A 1 88 ? 18.146 8.520 -29.703 1.00 91.31 88 GLY A N 1
ATOM 664 C CA . GLY A 1 88 ? 17.867 9.549 -28.704 1.00 91.31 88 GLY A CA 1
ATOM 665 C C . GLY A 1 88 ? 16.373 9.667 -28.409 1.00 91.31 88 GLY A C 1
ATOM 666 O O . GLY A 1 88 ? 15.971 9.602 -27.249 1.00 91.31 88 GLY A O 1
ATOM 667 N N . ASN A 1 89 ? 15.536 9.722 -29.446 1.00 94.19 89 ASN A N 1
ATOM 668 C CA . ASN A 1 89 ? 14.080 9.767 -29.297 1.00 94.19 89 ASN A CA 1
ATOM 669 C C . ASN A 1 89 ? 13.530 8.502 -28.627 1.00 94.19 89 ASN A C 1
ATOM 671 O O . ASN A 1 89 ? 12.661 8.588 -27.759 1.00 94.19 89 ASN A O 1
ATOM 675 N N . ARG A 1 90 ? 14.053 7.322 -28.979 1.00 91.81 90 ARG A N 1
ATOM 676 C CA . ARG A 1 90 ? 13.644 6.056 -28.360 1.00 91.81 90 ARG A CA 1
ATOM 677 C C . ARG A 1 90 ? 14.066 5.969 -26.895 1.00 91.81 90 ARG A C 1
ATOM 679 O O . ARG A 1 90 ? 13.271 5.534 -26.068 1.00 91.81 90 ARG A O 1
ATOM 686 N N . LEU A 1 91 ? 15.289 6.387 -26.572 1.00 92.56 91 LEU A N 1
ATOM 687 C CA . LEU A 1 91 ? 15.795 6.426 -25.200 1.00 92.56 91 LEU A CA 1
ATOM 688 C C . LEU A 1 91 ? 15.007 7.417 -24.349 1.00 92.56 91 LEU A C 1
ATOM 690 O O . LEU A 1 91 ? 14.621 7.083 -23.235 1.00 92.56 91 LEU A O 1
ATOM 694 N N . PHE A 1 92 ? 14.710 8.600 -24.885 1.00 93.50 92 PHE A N 1
ATOM 695 C CA . PHE A 1 92 ? 13.902 9.594 -24.190 1.00 93.50 92 PHE A CA 1
ATOM 696 C C . PHE A 1 92 ? 12.461 9.110 -23.978 1.00 93.50 92 PHE A C 1
ATOM 698 O O . PHE A 1 92 ? 11.906 9.258 -22.890 1.00 93.50 92 PHE A O 1
ATOM 705 N N . GLY A 1 93 ? 11.870 8.452 -24.980 1.00 92.69 93 GLY A N 1
ATOM 706 C CA . GLY A 1 93 ? 10.563 7.805 -24.851 1.00 92.69 93 GLY A CA 1
ATOM 707 C C . GLY A 1 93 ? 10.557 6.712 -23.779 1.00 92.69 93 GLY A C 1
ATOM 708 O O . GLY A 1 93 ? 9.669 6.680 -22.931 1.00 92.69 93 GLY A O 1
ATOM 709 N N . TRP A 1 94 ? 11.585 5.861 -23.758 1.00 92.31 94 TRP A N 1
ATOM 710 C CA . TRP A 1 94 ? 11.729 4.827 -22.736 1.00 92.31 94 TRP A CA 1
ATOM 711 C C . TRP A 1 94 ? 11.914 5.422 -21.336 1.00 92.31 94 TRP A C 1
ATOM 713 O O . TRP A 1 94 ? 11.236 4.998 -20.405 1.00 92.31 94 TRP A O 1
ATOM 723 N N . LEU A 1 95 ? 12.767 6.440 -21.190 1.00 94.12 95 LEU A N 1
ATOM 724 C CA . LEU A 1 95 ? 13.033 7.096 -19.911 1.00 94.12 95 LEU A CA 1
ATOM 725 C C . LEU A 1 95 ? 11.777 7.776 -19.356 1.00 94.12 95 LEU A C 1
ATOM 727 O O . LEU A 1 95 ? 11.430 7.569 -18.199 1.00 94.12 95 LEU A O 1
ATOM 731 N N . THR A 1 96 ? 11.060 8.532 -20.188 1.00 92.44 96 THR A N 1
ATOM 732 C CA . THR A 1 96 ? 9.819 9.210 -19.776 1.00 92.44 96 THR A CA 1
ATOM 733 C C . THR A 1 96 ? 8.704 8.221 -19.445 1.00 92.44 96 THR A C 1
ATOM 735 O O . THR A 1 96 ? 7.931 8.446 -18.513 1.00 92.44 96 THR A O 1
ATOM 738 N N . GLN A 1 97 ? 8.608 7.103 -20.168 1.00 91.44 97 GLN A N 1
ATOM 739 C CA . GLN A 1 97 ? 7.658 6.043 -19.841 1.00 91.44 97 GLN A CA 1
ATOM 740 C C . GLN A 1 97 ? 8.032 5.336 -18.535 1.00 91.44 97 GLN A C 1
ATOM 742 O O . GLN A 1 97 ? 7.158 5.080 -17.709 1.00 91.44 97 GLN A O 1
ATOM 747 N N . HIS A 1 98 ? 9.319 5.070 -18.321 1.00 89.81 98 HIS A N 1
ATOM 748 C CA . HIS A 1 98 ? 9.817 4.489 -17.081 1.00 89.81 98 HIS A CA 1
ATOM 749 C C . HIS A 1 98 ? 9.569 5.419 -15.889 1.00 89.81 98 HIS A C 1
ATOM 751 O O . HIS A 1 98 ? 9.096 4.963 -14.857 1.00 89.81 98 HIS A O 1
ATOM 757 N N . GLU A 1 99 ? 9.803 6.724 -16.035 1.00 89.00 99 GLU A N 1
ATOM 758 C CA . GLU A 1 99 ? 9.510 7.723 -15.004 1.00 89.00 99 GLU A CA 1
ATOM 759 C C . GLU A 1 99 ? 8.014 7.771 -14.668 1.00 89.00 99 GLU A C 1
ATOM 761 O O . GLU A 1 99 ? 7.636 7.747 -13.498 1.00 89.00 99 GLU A O 1
ATOM 766 N N . LYS A 1 100 ? 7.138 7.772 -15.680 1.00 90.06 100 LYS A N 1
ATOM 767 C CA . LYS A 1 100 ? 5.683 7.732 -15.466 1.00 90.06 100 LYS A CA 1
ATOM 768 C C . LYS A 1 100 ? 5.242 6.461 -14.751 1.00 90.06 100 LYS A C 1
ATOM 770 O O . LYS A 1 100 ? 4.412 6.545 -13.849 1.00 90.06 100 LYS A O 1
ATOM 775 N N . ASN A 1 101 ? 5.783 5.310 -15.144 1.00 87.56 101 ASN A N 1
ATOM 776 C CA . ASN A 1 101 ? 5.471 4.034 -14.506 1.00 87.56 101 ASN A CA 1
ATOM 777 C C . ASN A 1 101 ? 5.975 4.014 -13.066 1.00 87.56 101 ASN A C 1
ATOM 779 O O . ASN A 1 101 ? 5.209 3.697 -12.170 1.00 87.56 101 ASN A O 1
ATOM 783 N N . LEU A 1 102 ? 7.210 4.452 -12.825 1.00 85.88 102 LEU A N 1
ATOM 784 C CA . LEU A 1 102 ? 7.799 4.479 -11.492 1.00 85.88 102 LEU A CA 1
ATOM 785 C C . LEU A 1 102 ? 7.049 5.441 -10.569 1.00 85.88 102 LEU A C 1
ATOM 787 O O . LEU A 1 102 ? 6.755 5.082 -9.436 1.00 85.88 102 LEU A O 1
ATOM 791 N N . ASN A 1 103 ? 6.653 6.614 -11.066 1.00 86.25 103 ASN A N 1
ATOM 792 C CA . ASN A 1 103 ? 5.794 7.529 -10.321 1.00 86.25 103 ASN A CA 1
ATOM 793 C C . ASN A 1 103 ? 4.430 6.892 -10.038 1.00 86.25 103 ASN A C 1
ATOM 795 O O . ASN A 1 103 ? 3.979 6.907 -8.899 1.00 86.25 103 ASN A O 1
ATOM 799 N N . LYS A 1 104 ? 3.773 6.295 -11.037 1.00 89.69 104 LYS A N 1
ATOM 800 C CA . LYS A 1 104 ? 2.464 5.652 -10.852 1.00 89.69 104 LYS A CA 1
ATOM 801 C C . LYS A 1 104 ? 2.528 4.496 -9.853 1.00 89.69 104 LYS A C 1
ATOM 803 O O . LYS A 1 104 ? 1.653 4.403 -8.998 1.00 89.69 104 LYS A O 1
ATOM 808 N N . ASP A 1 105 ? 3.547 3.654 -9.948 1.00 88.19 105 ASP A N 1
ATOM 809 C CA . ASP A 1 105 ? 3.733 2.491 -9.086 1.00 88.19 105 ASP A CA 1
ATOM 810 C C . ASP A 1 105 ? 4.118 2.924 -7.673 1.00 88.19 105 ASP A C 1
ATOM 812 O O . ASP A 1 105 ? 3.567 2.401 -6.709 1.00 88.19 105 ASP A O 1
ATOM 816 N N . LEU A 1 106 ? 4.982 3.934 -7.530 1.00 86.50 106 LEU A N 1
ATOM 817 C CA . LEU A 1 106 ? 5.357 4.495 -6.235 1.00 86.50 106 LEU A CA 1
ATOM 818 C C . LEU A 1 106 ? 4.166 5.185 -5.563 1.00 86.50 106 LEU A C 1
ATOM 820 O O . LEU A 1 106 ? 3.854 4.875 -4.418 1.00 86.50 106 LEU A O 1
ATOM 824 N N . PHE A 1 107 ? 3.458 6.075 -6.263 1.00 87.56 107 PHE A N 1
ATOM 825 C CA . PHE A 1 107 ? 2.263 6.731 -5.723 1.00 87.56 107 PHE A CA 1
ATOM 826 C C . PHE A 1 107 ? 1.140 5.729 -5.451 1.00 87.56 107 PHE A C 1
ATOM 828 O O . PHE A 1 107 ? 0.452 5.845 -4.439 1.00 87.56 107 PHE A O 1
ATOM 835 N N . GLY A 1 108 ? 0.965 4.728 -6.315 1.00 87.69 108 GLY A N 1
ATOM 836 C CA . GLY A 1 108 ? 0.022 3.633 -6.106 1.00 87.69 108 GLY A CA 1
ATOM 837 C C . GLY A 1 108 ? 0.369 2.821 -4.861 1.00 87.69 108 GLY A C 1
ATOM 838 O O . GLY A 1 108 ? -0.501 2.575 -4.027 1.00 87.69 108 GLY A O 1
ATOM 839 N N . PHE A 1 109 ? 1.647 2.481 -4.690 1.00 88.44 109 PHE A N 1
ATOM 840 C CA . PHE A 1 109 ? 2.156 1.786 -3.516 1.00 88.44 109 PHE A CA 1
ATOM 841 C C . PHE A 1 109 ? 1.955 2.615 -2.245 1.00 88.44 109 PHE A C 1
ATOM 843 O O . PHE A 1 109 ? 1.340 2.116 -1.306 1.00 88.44 109 PHE A O 1
ATOM 850 N N . LEU A 1 110 ? 2.376 3.885 -2.225 1.00 90.00 110 LEU A N 1
ATOM 851 C CA . LEU A 1 110 ? 2.201 4.774 -1.070 1.00 90.00 110 LEU A CA 1
ATOM 852 C C . LEU A 1 110 ? 0.727 4.900 -0.686 1.00 90.00 110 LEU A C 1
ATOM 854 O O . LEU A 1 110 ? 0.384 4.718 0.478 1.00 90.00 110 LEU A O 1
ATOM 858 N N . ARG A 1 111 ? -0.153 5.131 -1.664 1.00 86.94 111 ARG A N 1
ATOM 859 C CA . ARG A 1 111 ? -1.595 5.253 -1.426 1.00 86.94 111 ARG A CA 1
ATOM 860 C C . ARG A 1 111 ? -2.212 3.948 -0.924 1.00 86.94 111 ARG A C 1
ATOM 862 O O . ARG A 1 111 ? -3.109 3.974 -0.086 1.00 86.94 111 ARG A O 1
ATOM 869 N N . SER A 1 112 ? -1.736 2.802 -1.414 1.00 87.81 112 SER A N 1
ATOM 870 C CA . SER A 1 112 ? -2.169 1.494 -0.907 1.00 87.81 112 SER A CA 1
ATOM 871 C C . SER A 1 112 ? -1.723 1.270 0.540 1.00 87.81 112 SER A C 1
ATOM 873 O O . SER A 1 112 ? -2.494 0.749 1.342 1.00 87.81 112 SER A O 1
ATOM 875 N N . HIS A 1 113 ? -0.519 1.727 0.890 1.00 88.75 113 HIS A N 1
ATOM 876 C CA . HIS A 1 113 ? 0.031 1.626 2.237 1.00 88.75 113 HIS A CA 1
ATOM 877 C C . HIS A 1 113 ? -0.690 2.552 3.217 1.00 88.75 113 HIS A C 1
ATOM 879 O O . HIS A 1 113 ? -1.007 2.134 4.325 1.00 88.75 113 HIS A O 1
ATOM 885 N N . GLU A 1 114 ? -0.981 3.783 2.795 1.00 89.06 114 GLU A N 1
ATOM 886 C CA . GLU A 1 114 ? -1.779 4.748 3.553 1.00 89.06 114 GLU A CA 1
ATOM 887 C C . GLU A 1 114 ? -3.164 4.177 3.860 1.00 89.06 114 GLU A C 1
ATOM 889 O O . GLU A 1 114 ? -3.583 4.163 5.015 1.00 89.06 114 GLU A O 1
ATOM 894 N N . LYS A 1 115 ? -3.838 3.618 2.847 1.00 89.94 115 LYS A N 1
ATOM 895 C CA . LYS A 1 115 ? -5.138 2.973 3.033 1.00 89.94 115 LYS A CA 1
ATOM 896 C C . LYS A 1 115 ? -5.056 1.791 4.002 1.00 89.94 115 LYS A C 1
ATOM 898 O O . LYS A 1 115 ? -5.848 1.722 4.930 1.00 89.94 115 LYS A O 1
ATOM 903 N N . ALA A 1 116 ? -4.091 0.890 3.814 1.00 85.25 116 ALA A N 1
ATOM 904 C CA . ALA A 1 116 ? -3.927 -0.271 4.688 1.00 85.25 116 ALA A CA 1
ATOM 905 C C . ALA A 1 116 ? -3.646 0.131 6.145 1.00 85.25 116 ALA A C 1
ATOM 907 O O . ALA A 1 116 ? -4.117 -0.527 7.069 1.00 85.25 116 ALA 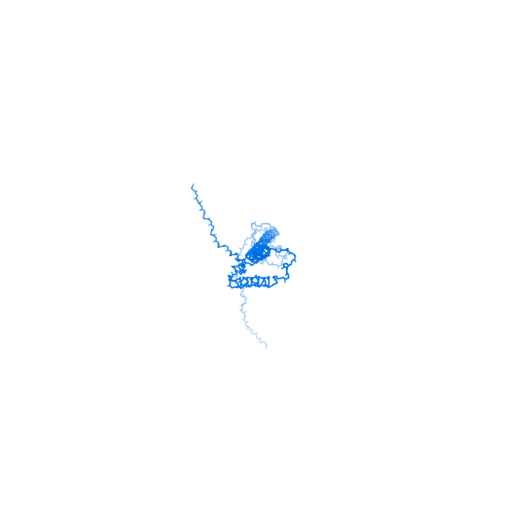A O 1
ATOM 908 N N . LEU A 1 117 ? -2.895 1.216 6.355 1.00 87.19 117 LEU A N 1
ATOM 909 C CA . LEU A 1 117 ? -2.615 1.749 7.684 1.00 87.19 117 LEU A CA 1
ATOM 910 C C . LEU A 1 117 ? -3.860 2.384 8.316 1.00 87.19 117 LEU A C 1
ATOM 912 O O . LEU A 1 117 ? -4.094 2.190 9.506 1.00 87.19 117 LEU A O 1
ATOM 916 N N . PHE A 1 118 ? -4.673 3.091 7.529 1.00 91.62 118 PHE A N 1
ATOM 917 C CA . PHE A 1 118 ? -5.947 3.633 7.998 1.00 91.62 118 PHE A CA 1
ATOM 918 C C . PHE A 1 118 ? -6.930 2.521 8.383 1.00 91.62 118 PHE A C 1
ATOM 920 O O . PHE A 1 118 ? -7.473 2.545 9.484 1.00 91.62 118 PHE A O 1
ATOM 927 N N . ASP A 1 119 ? -7.085 1.506 7.529 1.00 87.50 119 ASP A N 1
ATOM 928 C CA . ASP A 1 119 ? -7.945 0.348 7.797 1.00 87.50 119 ASP A CA 1
ATOM 929 C C . ASP A 1 119 ? -7.491 -0.381 9.079 1.00 87.50 119 ASP A C 1
ATOM 931 O O . ASP A 1 119 ? -8.305 -0.740 9.930 1.00 87.50 119 ASP A O 1
ATOM 935 N N . TYR A 1 120 ? -6.177 -0.547 9.262 1.00 84.44 120 TYR A N 1
ATOM 936 C CA . TYR A 1 120 ? -5.602 -1.139 10.471 1.00 84.44 120 TYR A CA 1
ATOM 937 C C . TYR A 1 120 ? -5.915 -0.321 11.734 1.00 84.44 120 TYR A C 1
ATOM 939 O O . TYR A 1 120 ? -6.325 -0.886 12.750 1.00 84.44 120 TYR A O 1
ATOM 947 N N . LEU A 1 121 ? -5.732 1.003 11.676 1.00 87.25 121 LEU A N 1
ATOM 948 C CA . LEU A 1 121 ? -6.028 1.898 12.797 1.00 87.25 121 LEU A CA 1
ATOM 949 C C . LEU A 1 121 ? -7.515 1.881 13.150 1.00 87.25 121 LEU A C 1
ATOM 951 O O . LEU A 1 121 ? -7.849 1.831 14.329 1.00 87.25 121 LEU A O 1
ATOM 955 N N . GLN A 1 122 ? -8.394 1.846 12.149 1.00 88.94 122 GLN A N 1
ATOM 956 C CA . GLN A 1 122 ? -9.837 1.774 12.357 1.00 88.94 122 GLN A CA 1
ATOM 957 C C . GLN A 1 122 ? -10.248 0.472 13.063 1.00 88.94 122 GLN A C 1
ATOM 959 O O . GLN A 1 122 ? -11.054 0.499 13.992 1.00 88.94 122 GLN A O 1
ATOM 964 N N . VAL A 1 123 ? -9.665 -0.669 12.679 1.00 86.44 123 VAL A N 1
ATOM 965 C CA . VAL A 1 123 ? -9.908 -1.949 13.369 1.00 86.44 123 VAL A CA 1
ATOM 966 C C . VAL A 1 123 ? -9.388 -1.905 14.807 1.00 86.44 123 VAL A C 1
ATOM 968 O O . VAL A 1 123 ? -10.041 -2.414 15.717 1.00 86.44 123 VAL A O 1
ATOM 971 N N . GLN A 1 124 ? -8.229 -1.284 15.035 1.00 83.94 124 GLN A N 1
ATOM 972 C CA . GLN A 1 124 ? -7.685 -1.125 16.381 1.00 83.94 124 GLN A CA 1
ATOM 973 C C . GLN A 1 124 ? -8.584 -0.237 17.255 1.00 83.94 124 GLN A C 1
ATOM 975 O O . GLN A 1 124 ? -8.835 -0.580 18.408 1.00 83.94 124 GLN A O 1
ATOM 980 N N . GLU A 1 125 ? -9.086 0.872 16.714 1.00 85.81 125 GLU A N 1
ATOM 981 C CA . GLU A 1 125 ? -10.028 1.762 17.396 1.00 85.81 125 GLU A CA 1
ATOM 982 C C . GLU A 1 125 ? -11.322 1.024 17.756 1.00 85.81 125 GLU A C 1
ATOM 984 O O . GLU A 1 125 ? -11.761 1.072 18.905 1.00 85.81 125 GLU A O 1
ATOM 989 N N . GLN A 1 126 ? -11.878 0.253 16.818 1.00 87.12 126 GLN A N 1
ATOM 990 C CA . GLN A 1 126 ? -13.067 -0.556 17.070 1.00 87.12 126 GLN A CA 1
ATOM 991 C C . GLN A 1 126 ? -12.838 -1.592 18.181 1.00 87.12 126 GLN A C 1
ATOM 993 O O . GLN A 1 126 ? -13.655 -1.697 19.092 1.00 87.12 126 GLN A O 1
ATOM 998 N N . ASN A 1 127 ? -11.708 -2.302 18.161 1.00 84.56 127 ASN A N 1
ATOM 999 C CA . ASN A 1 127 ? -11.361 -3.288 19.188 1.00 84.56 127 ASN A CA 1
ATOM 1000 C C . ASN A 1 127 ? -11.226 -2.639 20.581 1.00 84.56 127 ASN A C 1
ATOM 1002 O O . ASN A 1 127 ? -11.724 -3.163 21.575 1.00 84.56 127 ASN A O 1
ATOM 1006 N N . VAL A 1 128 ? -10.614 -1.450 20.661 1.00 82.62 128 VAL A N 1
ATOM 1007 C CA . VAL A 1 128 ? -10.526 -0.692 21.920 1.00 82.62 128 VAL A CA 1
ATOM 1008 C C . VAL A 1 128 ? -11.911 -0.271 22.410 1.00 82.62 128 VAL A C 1
ATOM 1010 O O . VAL A 1 128 ? -12.188 -0.391 23.603 1.00 82.62 128 VAL A O 1
ATOM 1013 N N . HIS A 1 129 ? -12.787 0.196 21.520 1.00 85.88 129 HIS A N 1
ATOM 1014 C CA . HIS A 1 129 ? -14.153 0.566 21.888 1.00 85.88 129 HIS A CA 1
ATOM 1015 C C . HIS A 1 129 ? -14.976 -0.623 22.374 1.00 85.88 129 HIS A C 1
ATOM 1017 O O . HIS A 1 129 ? -15.655 -0.501 23.392 1.00 85.88 129 HIS A O 1
ATOM 1023 N N . GLU A 1 130 ? -14.896 -1.763 21.691 1.00 83.75 130 GLU A N 1
ATOM 1024 C CA . GLU A 1 130 ? -15.569 -2.996 22.105 1.00 83.75 130 GLU A CA 1
ATOM 1025 C C . GLU A 1 130 ? -15.081 -3.438 23.487 1.00 83.75 130 GLU A C 1
ATOM 1027 O O . GLU A 1 130 ? -15.893 -3.652 24.382 1.00 83.75 130 GLU A O 1
ATOM 1032 N N . HIS A 1 131 ? -13.765 -3.441 23.713 1.00 82.00 131 HIS A N 1
ATOM 1033 C CA . HIS A 1 131 ? -13.190 -3.770 25.015 1.00 82.00 131 HIS A CA 1
ATOM 1034 C C . HIS A 1 131 ? -13.616 -2.796 26.129 1.00 82.00 131 HIS A C 1
ATOM 1036 O O . HIS A 1 131 ? -13.929 -3.227 27.239 1.00 82.00 131 HIS A O 1
ATOM 1042 N N . LEU A 1 132 ? -13.647 -1.485 25.866 1.00 80.81 132 LEU A N 1
ATOM 1043 C CA . LEU A 1 132 ? -14.117 -0.496 26.845 1.00 80.81 132 LEU A CA 1
ATOM 1044 C C . LEU A 1 132 ? -15.607 -0.667 27.157 1.00 80.81 132 LEU A C 1
ATOM 1046 O O . LEU A 1 132 ? -16.002 -0.584 28.318 1.00 80.81 132 LEU A O 1
ATOM 1050 N N . ASN A 1 133 ? -16.423 -0.937 26.140 1.00 85.44 133 ASN A N 1
ATOM 1051 C CA . ASN A 1 133 ? -17.845 -1.205 26.315 1.00 85.44 133 ASN A CA 1
ATOM 1052 C C . ASN A 1 133 ? -18.077 -2.506 27.101 1.00 85.44 133 ASN A C 1
ATOM 1054 O O . ASN A 1 133 ? -18.916 -2.538 27.998 1.00 85.44 133 ASN A O 1
ATOM 1058 N N . ASP A 1 134 ? -17.295 -3.555 26.846 1.00 82.75 134 ASP A N 1
ATOM 1059 C CA . ASP A 1 134 ? -17.342 -4.784 27.638 1.00 82.75 134 ASP A CA 1
ATOM 1060 C C . ASP A 1 134 ? -16.979 -4.500 29.104 1.00 82.75 134 ASP A C 1
ATOM 1062 O O . ASP A 1 134 ? -17.689 -4.916 30.019 1.00 82.75 134 ASP A O 1
ATOM 1066 N N . GLN A 1 135 ? -15.921 -3.724 29.361 1.00 80.69 135 GLN A N 1
ATOM 1067 C CA . GLN A 1 135 ? -15.576 -3.303 30.724 1.00 80.69 135 GLN A CA 1
ATOM 1068 C C . GLN A 1 135 ? -16.710 -2.527 31.399 1.00 80.69 135 GLN A C 1
ATOM 1070 O O . GLN A 1 135 ? -17.009 -2.761 32.574 1.00 80.69 135 GLN A O 1
ATOM 1075 N N . GLU A 1 136 ? -17.368 -1.629 30.670 1.00 80.81 136 GLU A N 1
ATOM 1076 C CA . GLU A 1 136 ? -18.522 -0.901 31.183 1.00 80.81 136 GLU A CA 1
ATOM 1077 C C . GLU A 1 136 ? -19.661 -1.857 31.559 1.00 80.81 136 GLU A C 1
ATOM 1079 O O . GLU A 1 136 ? -20.197 -1.773 32.666 1.00 80.81 136 GLU A O 1
ATOM 1084 N N . GLN A 1 137 ? -19.992 -2.807 30.686 1.00 82.62 137 GLN A N 1
ATOM 1085 C CA . GLN A 1 137 ? -21.101 -3.736 30.892 1.00 82.62 137 GLN A CA 1
ATOM 1086 C C . GLN A 1 137 ? -20.842 -4.759 32.004 1.00 82.62 137 GLN A C 1
ATOM 1088 O O . GLN A 1 137 ? -21.763 -5.073 32.760 1.00 82.62 137 GLN A O 1
ATOM 1093 N N . TYR A 1 138 ? -19.614 -5.268 32.136 1.00 79.75 138 TYR A N 1
ATOM 1094 C CA . TYR A 1 138 ? -19.290 -6.332 33.094 1.00 79.75 138 TYR A CA 1
ATOM 1095 C C . TYR A 1 138 ? -18.818 -5.828 34.461 1.00 79.75 138 TYR A C 1
ATOM 1097 O O . TYR A 1 138 ? -18.970 -6.547 35.448 1.00 79.75 138 TYR A O 1
ATOM 1105 N N . LEU A 1 139 ? -18.260 -4.616 34.555 1.00 79.88 139 LEU A N 1
ATOM 1106 C CA . LEU A 1 139 ? -17.733 -4.079 35.818 1.00 79.88 139 LEU A CA 1
ATOM 1107 C C . LEU A 1 139 ? -18.528 -2.871 36.300 1.00 79.88 139 LEU A C 1
ATOM 1109 O O . LEU A 1 139 ? -19.051 -2.881 37.414 1.00 79.88 139 LEU A O 1
ATOM 1113 N N . LEU A 1 140 ? -18.643 -1.828 35.475 1.00 80.94 140 LEU A N 1
ATOM 1114 C CA . LEU A 1 140 ? -19.228 -0.561 35.920 1.00 80.94 140 LEU A CA 1
ATOM 1115 C C . LEU A 1 140 ? -20.743 -0.664 36.105 1.00 80.94 140 LEU A C 1
ATOM 1117 O O . LEU A 1 140 ? -21.265 -0.247 37.140 1.00 80.94 140 LEU A O 1
ATOM 1121 N N . HIS A 1 141 ? -21.450 -1.250 35.140 1.00 84.56 141 HIS A N 1
ATOM 1122 C CA . HIS A 1 141 ? -22.904 -1.351 35.179 1.00 84.56 141 HIS A CA 1
ATOM 1123 C C . HIS A 1 141 ? -23.417 -2.151 36.393 1.00 84.56 141 HIS A C 1
ATOM 1125 O O . HIS A 1 141 ? -24.308 -1.653 37.090 1.00 84.56 141 HIS A O 1
ATOM 1131 N N . PRO A 1 142 ? -22.848 -3.326 36.737 1.00 83.75 142 PRO A N 1
ATOM 1132 C CA . PRO A 1 142 ? -23.244 -4.065 37.932 1.00 83.75 142 PRO A CA 1
ATOM 1133 C C . PRO A 1 142 ? -22.962 -3.291 39.221 1.00 83.75 142 PRO A C 1
ATOM 1135 O O . PRO A 1 142 ? -23.823 -3.251 40.095 1.00 83.75 142 PRO A O 1
ATOM 1138 N N . ILE A 1 143 ? -21.805 -2.624 39.332 1.00 82.00 143 ILE A N 1
ATOM 1139 C CA . ILE A 1 143 ? -21.454 -1.831 40.522 1.00 82.00 143 ILE A CA 1
ATOM 1140 C C . ILE A 1 143 ? -22.440 -0.677 40.716 1.00 82.00 143 ILE A C 1
ATOM 1142 O O . ILE A 1 143 ? -22.941 -0.471 41.822 1.00 82.00 143 ILE A O 1
ATOM 1146 N N . ILE A 1 144 ? -22.748 0.067 39.651 1.00 83.56 144 ILE A N 1
ATOM 1147 C CA . ILE A 1 144 ? -23.705 1.179 39.712 1.00 83.56 144 ILE A CA 1
ATOM 1148 C C . ILE A 1 144 ? -25.093 0.659 40.095 1.00 83.56 144 ILE A C 1
ATOM 1150 O O . ILE A 1 144 ? -25.765 1.252 40.944 1.00 83.56 144 ILE A O 1
ATOM 1154 N N . ARG A 1 145 ? -25.517 -0.460 39.499 1.00 84.38 145 ARG A N 1
ATOM 1155 C CA . ARG A 1 145 ? -26.811 -1.079 39.786 1.00 84.38 145 ARG A CA 1
ATOM 1156 C C . ARG A 1 145 ? -26.919 -1.512 41.245 1.00 84.38 145 ARG A C 1
ATOM 1158 O O . ARG A 1 145 ? -27.906 -1.166 41.893 1.00 84.38 145 ARG A O 1
ATOM 1165 N N . GLU A 1 146 ? -25.920 -2.213 41.771 1.00 81.69 146 GLU A N 1
ATOM 1166 C CA . GLU A 1 146 ? -25.909 -2.654 43.168 1.00 81.69 146 GLU A CA 1
ATOM 1167 C C . GLU A 1 146 ? -25.809 -1.487 44.148 1.00 81.69 146 GLU A C 1
ATOM 1169 O O . GLU A 1 146 ? -26.492 -1.481 45.171 1.00 81.69 146 GLU A O 1
ATOM 1174 N N . LEU A 1 147 ? -25.032 -0.447 43.835 1.00 83.31 147 LEU A N 1
ATOM 1175 C CA . LEU A 1 147 ? -24.968 0.760 44.659 1.00 83.31 147 LEU A CA 1
ATOM 1176 C C . LEU A 1 147 ? -26.340 1.442 44.751 1.00 83.31 147 LEU A C 1
ATOM 1178 O O . LEU A 1 147 ? -26.765 1.847 45.835 1.00 83.31 147 LEU A O 1
ATOM 1182 N N . MET A 1 148 ? -27.043 1.562 43.623 1.00 83.00 148 MET A N 1
ATOM 1183 C CA . MET A 1 148 ? -28.390 2.131 43.583 1.00 83.00 148 MET A CA 1
ATOM 1184 C C . MET A 1 148 ? -29.388 1.262 44.349 1.00 83.00 148 MET A C 1
ATOM 1186 O O . MET A 1 148 ? -30.129 1.790 45.177 1.00 83.00 148 MET A O 1
ATOM 1190 N N . LEU A 1 149 ? -29.380 -0.058 44.134 1.00 85.88 149 LEU A N 1
ATOM 1191 C CA . LEU A 1 149 ? -30.246 -0.992 44.859 1.00 85.88 149 LEU A CA 1
ATOM 1192 C C . LEU A 1 149 ? -29.991 -0.940 46.367 1.00 85.88 149 LEU A C 1
ATOM 1194 O O . LEU A 1 149 ? -30.934 -0.750 47.129 1.00 85.88 149 LEU A O 1
ATOM 1198 N N . THR A 1 150 ? -28.730 -0.999 46.796 1.00 83.69 150 THR A N 1
ATOM 1199 C CA . THR A 1 150 ? -28.349 -0.941 48.216 1.00 83.69 150 THR A CA 1
ATOM 1200 C C . THR A 1 150 ? -28.787 0.377 48.859 1.00 83.69 150 THR A C 1
ATOM 1202 O O . THR A 1 150 ? -29.327 0.380 49.965 1.00 83.69 150 THR A O 1
ATOM 1205 N N . ASN A 1 151 ? -28.616 1.510 48.166 1.00 81.12 151 ASN A N 1
ATO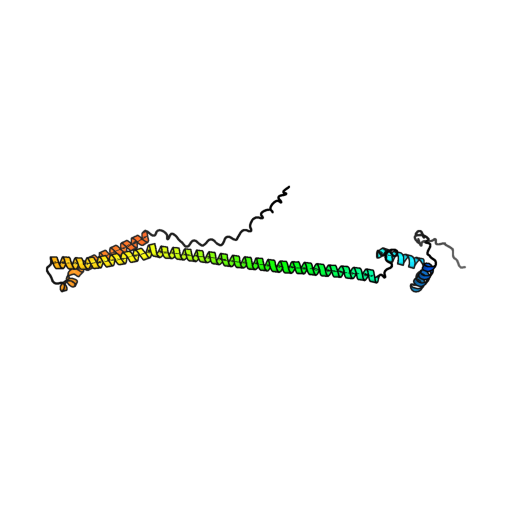M 1206 C CA . ASN A 1 151 ? -29.073 2.811 48.663 1.00 81.12 151 ASN A CA 1
ATOM 1207 C C . ASN A 1 151 ? -30.601 2.884 48.780 1.00 81.12 151 ASN A C 1
ATOM 1209 O O . ASN A 1 151 ? -31.123 3.395 49.774 1.00 81.12 151 ASN A O 1
ATOM 1213 N N . VAL A 1 152 ? -31.326 2.363 47.789 1.00 85.25 152 VAL A N 1
ATOM 1214 C CA . VAL A 1 152 ? -32.792 2.307 47.810 1.00 85.25 152 VAL A CA 1
ATOM 1215 C C . VAL A 1 152 ? -33.276 1.395 48.942 1.00 85.25 152 VAL A C 1
ATOM 1217 O O . VAL A 1 152 ? -34.120 1.820 49.732 1.00 85.25 152 VAL A O 1
ATOM 1220 N N . GLU A 1 153 ? -32.711 0.194 49.093 1.00 81.12 153 GLU A N 1
ATOM 1221 C CA . GLU A 1 153 ? -33.020 -0.728 50.194 1.00 81.12 153 GLU A CA 1
ATOM 1222 C C . GLU A 1 153 ? -32.746 -0.099 51.563 1.00 81.12 153 GLU A C 1
ATOM 1224 O O . GLU A 1 153 ? -33.583 -0.190 52.462 1.00 81.12 153 GLU A O 1
ATOM 1229 N N . ALA A 1 154 ? -31.615 0.590 51.729 1.00 80.19 154 ALA A N 1
ATOM 1230 C CA . ALA A 1 154 ? -31.271 1.258 52.980 1.00 80.19 154 ALA A CA 1
ATOM 1231 C C . ALA A 1 154 ? -32.269 2.376 53.329 1.00 80.19 154 ALA A C 1
ATOM 1233 O O . ALA A 1 154 ? -32.699 2.485 54.483 1.00 80.19 154 ALA A O 1
ATOM 1234 N N . LEU A 1 155 ? -32.683 3.182 52.342 1.00 80.25 155 LEU A N 1
ATOM 1235 C CA . LEU A 1 155 ? -33.686 4.236 52.521 1.00 80.25 155 LEU A CA 1
ATOM 1236 C C . LEU A 1 155 ? -35.071 3.667 52.854 1.00 80.25 155 LEU A C 1
ATOM 1238 O O . LEU A 1 155 ? -35.711 4.134 53.802 1.00 80.25 155 LEU A O 1
ATOM 1242 N N . TYR A 1 156 ? -35.527 2.647 52.121 1.00 80.06 156 TYR A N 1
ATOM 1243 C CA . TYR A 1 156 ? -36.802 1.981 52.396 1.00 80.06 156 TYR A CA 1
ATOM 1244 C C . TYR A 1 156 ? -36.790 1.284 53.754 1.00 80.06 156 TYR A C 1
ATOM 1246 O O . TYR A 1 156 ? -37.717 1.470 54.539 1.00 80.06 156 TYR A O 1
ATOM 1254 N N . GLY A 1 157 ? -35.724 0.548 54.072 1.00 77.81 157 GLY A N 1
ATOM 1255 C CA . GLY A 1 157 ? -35.542 -0.104 55.365 1.00 77.81 157 GLY A CA 1
ATOM 1256 C C . GLY A 1 157 ? -35.521 0.897 56.518 1.00 77.81 157 GLY A C 1
ATOM 1257 O O . GLY A 1 157 ? -36.121 0.640 57.560 1.00 77.81 157 GLY A O 1
ATOM 1258 N N . ARG A 1 158 ? -34.905 2.074 56.326 1.00 74.75 158 ARG A N 1
ATOM 1259 C CA . ARG A 1 158 ? -34.948 3.171 57.303 1.00 74.75 158 ARG A CA 1
ATOM 1260 C C . ARG A 1 158 ? -36.377 3.654 57.534 1.00 74.75 158 ARG A C 1
ATOM 1262 O O . ARG A 1 158 ? -36.827 3.652 58.674 1.00 74.75 158 ARG A O 1
ATOM 1269 N N . ARG A 1 159 ? -37.098 4.024 56.470 1.00 77.75 159 ARG A N 1
ATOM 1270 C CA . ARG A 1 159 ? -38.470 4.544 56.589 1.00 77.75 159 ARG A CA 1
ATOM 1271 C C . ARG A 1 159 ? -39.456 3.516 57.134 1.00 77.75 159 ARG A C 1
ATOM 1273 O O . ARG A 1 159 ? -40.297 3.870 57.953 1.00 77.75 159 ARG A O 1
ATOM 1280 N N . LEU A 1 160 ? -39.377 2.264 56.686 1.00 77.38 160 LEU A N 1
ATOM 1281 C CA . LEU A 1 160 ? -40.253 1.195 57.165 1.00 77.38 160 LEU A CA 1
ATOM 1282 C C . LEU A 1 160 ? -39.946 0.835 58.617 1.00 77.38 160 LEU A C 1
ATOM 1284 O O . LEU A 1 160 ? -40.876 0.722 59.408 1.00 77.38 160 LEU A O 1
ATOM 1288 N N . GLY A 1 161 ? -38.665 0.717 58.984 1.00 73.19 161 GLY A N 1
ATOM 1289 C CA . GLY A 1 161 ? -38.255 0.507 60.372 1.00 73.19 161 GLY A CA 1
ATOM 1290 C C . GLY A 1 161 ? -38.758 1.628 61.279 1.00 73.19 161 GLY A C 1
ATOM 1291 O O . GLY A 1 161 ? -39.413 1.350 62.282 1.00 73.19 161 GLY A O 1
ATOM 1292 N N . GLU A 1 162 ? -38.554 2.883 60.862 1.00 72.69 162 GLU A N 1
ATOM 1293 C CA . GLU A 1 162 ? -39.082 4.071 61.541 1.00 72.69 162 GLU A CA 1
ATOM 1294 C C . GLU A 1 162 ? -40.600 3.967 61.732 1.00 72.69 162 GLU A C 1
ATOM 1296 O O . GLU A 1 162 ? -41.090 4.051 62.855 1.00 72.69 162 GLU A O 1
ATOM 1301 N N . GLN A 1 163 ? -41.364 3.704 60.671 1.00 72.75 163 GLN A N 1
ATOM 1302 C CA . GLN A 1 163 ? -42.825 3.630 60.748 1.00 72.75 163 GLN A CA 1
ATOM 1303 C C . GLN A 1 163 ? -43.353 2.464 61.594 1.00 72.75 163 GLN A C 1
ATOM 1305 O O . GLN A 1 163 ? -44.308 2.655 62.347 1.00 72.75 163 GLN A O 1
ATOM 1310 N N . ILE A 1 164 ? -42.780 1.263 61.468 1.00 73.06 164 ILE A N 1
ATOM 1311 C CA . ILE A 1 164 ? -43.219 0.081 62.225 1.00 73.06 164 ILE A CA 1
ATOM 1312 C C . ILE A 1 164 ? -42.991 0.320 63.713 1.00 73.06 164 ILE A C 1
ATOM 1314 O O . ILE A 1 164 ? -43.896 0.127 64.518 1.00 73.06 164 ILE A O 1
ATOM 1318 N N . ILE A 1 165 ? -41.803 0.785 64.081 1.00 67.44 165 ILE A N 1
ATOM 1319 C CA . ILE A 1 165 ? -41.426 0.976 65.479 1.00 67.44 165 ILE A CA 1
ATOM 1320 C C . ILE A 1 165 ? -42.212 2.138 66.097 1.00 67.44 165 ILE A C 1
ATOM 1322 O O . ILE A 1 165 ? -42.701 1.996 67.216 1.00 67.44 165 ILE A O 1
ATOM 1326 N N . LEU A 1 166 ? -42.429 3.242 65.371 1.00 69.44 166 LEU A N 1
ATOM 1327 C CA . LEU A 1 166 ? -43.283 4.341 65.843 1.00 69.44 166 LEU A CA 1
ATOM 1328 C C . LEU A 1 166 ? -44.734 3.887 66.065 1.00 69.44 166 LEU A C 1
ATOM 1330 O O . LEU A 1 166 ? -45.339 4.262 67.068 1.00 69.44 166 LEU A O 1
ATOM 1334 N N . LYS A 1 167 ? -45.274 3.024 65.190 1.00 72.25 167 LYS A N 1
ATOM 1335 C CA . LYS A 1 167 ? -46.610 2.427 65.363 1.00 72.25 167 LYS A CA 1
ATOM 1336 C C . LYS A 1 167 ? -46.679 1.425 66.520 1.00 72.25 167 LYS A C 1
ATOM 1338 O O . LYS A 1 167 ? -47.683 1.400 67.220 1.00 72.25 167 LYS A O 1
ATOM 1343 N N . VAL A 1 168 ? -45.642 0.612 66.726 1.00 72.81 168 VAL A N 1
ATOM 1344 C CA . VAL A 1 168 ? -45.595 -0.413 67.788 1.00 72.81 168 VAL A CA 1
ATOM 1345 C C . VAL A 1 168 ? -45.388 0.207 69.174 1.00 72.81 168 VAL A C 1
ATOM 1347 O O . VAL A 1 168 ? -45.964 -0.272 70.145 1.00 72.81 168 VAL A O 1
ATOM 1350 N N . LEU A 1 169 ? -44.589 1.273 69.284 1.00 67.94 169 LEU A N 1
ATOM 1351 C CA . LEU A 1 169 ? -44.294 1.936 70.562 1.00 67.94 169 LEU A CA 1
ATOM 1352 C C . LEU A 1 169 ? -45.219 3.118 70.882 1.00 67.94 169 LEU A C 1
ATOM 1354 O O . LEU A 1 169 ? -45.176 3.604 72.010 1.00 67.94 169 LEU A O 1
ATOM 1358 N N . GLY A 1 170 ? -46.027 3.590 69.925 1.00 65.94 170 GLY A N 1
ATOM 1359 C CA . GLY A 1 170 ? -46.958 4.707 70.121 1.00 65.94 170 GLY A CA 1
ATOM 1360 C C . GLY A 1 170 ? -46.273 6.034 70.474 1.00 65.94 170 GLY A C 1
ATOM 1361 O O . GLY A 1 170 ? -46.801 6.789 71.285 1.00 65.94 170 GLY A O 1
ATOM 1362 N N . ARG A 1 171 ? -45.076 6.302 69.929 1.00 62.75 171 ARG A N 1
ATOM 1363 C CA . ARG A 1 171 ? -44.229 7.462 70.287 1.00 62.75 171 ARG A CA 1
ATOM 1364 C C . ARG A 1 171 ? -44.012 8.432 69.123 1.00 62.75 171 ARG A C 1
ATOM 1366 O O . ARG A 1 171 ? -44.135 8.048 67.963 1.00 62.75 171 ARG A O 1
ATOM 1373 N N . GLU A 1 172 ? -43.656 9.677 69.448 1.00 60.53 172 GLU A N 1
ATOM 1374 C CA . GLU A 1 172 ? -43.314 10.723 68.475 1.00 60.53 172 GLU A CA 1
ATOM 1375 C C . GLU A 1 172 ? -41.942 10.510 67.804 1.00 60.53 172 GLU A C 1
ATOM 1377 O O . GLU A 1 172 ? -41.002 9.948 68.368 1.00 60.53 172 GLU A O 1
ATOM 1382 N N . GLN A 1 173 ? -41.846 10.996 66.564 1.00 59.69 173 GLN A N 1
ATOM 1383 C CA . GLN A 1 173 ? -40.785 10.742 65.580 1.00 59.69 173 GLN A CA 1
ATOM 1384 C C . GLN A 1 173 ? -39.397 11.294 65.970 1.00 59.69 173 GLN A C 1
ATOM 1386 O O . GLN A 1 173 ? -38.381 10.897 65.401 1.00 59.69 173 GLN A O 1
ATOM 1391 N N . THR A 1 174 ? -39.342 12.190 66.954 1.00 62.19 174 THR A N 1
ATOM 1392 C CA . THR A 1 174 ? -38.158 12.962 67.359 1.00 62.19 174 THR A CA 1
ATOM 1393 C C . THR A 1 174 ? -37.167 12.181 68.231 1.00 62.19 174 THR A C 1
ATOM 1395 O O . THR A 1 174 ? -35.975 12.480 68.201 1.00 62.19 174 THR A O 1
ATOM 1398 N N . GLU A 1 175 ? -37.597 11.135 68.949 1.00 61.19 175 GLU A N 1
ATOM 1399 C CA . GLU A 1 175 ? -36.716 10.332 69.824 1.00 61.19 175 GLU A CA 1
ATOM 1400 C C . GLU A 1 175 ? -36.018 9.149 69.120 1.00 61.19 175 GLU A C 1
ATOM 1402 O O . GLU A 1 175 ? -35.189 8.450 69.713 1.00 61.19 175 GLU A O 1
ATOM 1407 N N . TYR A 1 176 ? -36.353 8.896 67.856 1.00 59.41 176 TYR A N 1
ATOM 1408 C CA . TYR A 1 176 ? -35.982 7.677 67.135 1.00 59.41 176 TYR A CA 1
ATOM 1409 C C . TYR A 1 176 ? -34.464 7.470 66.901 1.00 59.41 176 TYR A C 1
ATOM 1411 O O . TYR A 1 176 ? -33.973 6.359 67.124 1.00 59.41 176 TYR A O 1
ATOM 1419 N N . PRO A 1 177 ? -33.669 8.486 66.502 1.00 61.34 177 PRO A N 1
ATOM 1420 C CA . PRO A 1 177 ? -32.265 8.273 66.128 1.00 61.34 177 PRO A CA 1
ATOM 1421 C C . PRO A 1 177 ? -31.370 7.805 67.286 1.00 61.34 177 PRO A C 1
ATOM 1423 O O . PRO A 1 177 ? -30.397 7.090 67.057 1.00 61.34 177 PRO A O 1
ATOM 1426 N N . ALA A 1 178 ? -31.69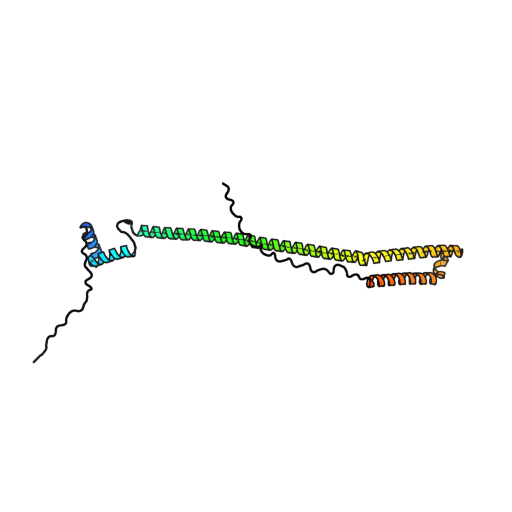5 8.186 68.526 1.00 62.50 178 ALA A N 1
ATOM 1427 C CA . ALA A 1 178 ? -30.862 7.916 69.698 1.00 62.50 178 ALA A CA 1
ATOM 1428 C C . ALA A 1 178 ? -31.051 6.497 70.269 1.00 62.50 178 ALA A C 1
ATOM 1430 O O . ALA A 1 178 ? -30.093 5.906 70.762 1.00 62.50 178 ALA A O 1
ATOM 1431 N N . LYS A 1 179 ? -32.266 5.932 70.190 1.00 60.16 179 LYS A N 1
ATOM 1432 C CA . LYS A 1 179 ? -32.599 4.614 70.775 1.00 60.16 179 LYS A CA 1
ATOM 1433 C C . LYS A 1 179 ? -32.373 3.437 69.823 1.00 60.16 179 LYS A C 1
ATOM 1435 O O . LYS A 1 179 ? -32.256 2.305 70.279 1.00 60.16 179 LYS A O 1
ATOM 1440 N N . HIS A 1 180 ? -32.274 3.688 68.518 1.00 63.78 180 HIS A N 1
ATOM 1441 C CA . HIS A 1 180 ? -32.148 2.640 67.494 1.00 63.78 180 HIS A CA 1
ATOM 1442 C C . HIS A 1 180 ? -30.767 2.588 66.836 1.00 63.78 180 HIS A C 1
ATOM 1444 O O . HIS A 1 180 ? -30.615 2.046 65.742 1.00 63.78 180 HIS A O 1
ATOM 1450 N N . LYS A 1 181 ? -29.746 3.107 67.529 1.00 69.50 181 LYS A N 1
ATOM 1451 C CA . LYS A 1 181 ? -28.347 3.056 67.095 1.00 69.50 181 LYS A CA 1
ATOM 1452 C C . LYS A 1 181 ? -27.896 1.623 66.791 1.00 69.50 181 LYS A C 1
ATOM 1454 O O . LYS A 1 181 ? -27.387 1.386 65.707 1.00 69.50 181 LYS A O 1
ATOM 1459 N N . GLU A 1 182 ? -28.194 0.662 67.667 1.00 69.94 182 GLU A N 1
ATOM 1460 C CA . GLU A 1 182 ? -27.824 -0.749 67.455 1.00 69.94 182 GLU A CA 1
ATOM 1461 C C . GLU A 1 182 ? -28.529 -1.389 66.250 1.00 69.94 182 GLU A C 1
ATOM 1463 O O . GLU A 1 182 ? -27.941 -2.201 65.538 1.00 69.94 182 GLU A O 1
ATOM 1468 N N . PHE A 1 183 ? -29.793 -1.030 65.997 1.00 71.00 183 PHE A N 1
ATOM 1469 C CA . PHE A 1 183 ? -30.533 -1.531 64.836 1.00 71.00 183 PHE A CA 1
ATOM 1470 C C . PHE A 1 183 ? -29.964 -0.960 63.533 1.00 71.00 183 PHE A C 1
ATOM 1472 O O . PHE A 1 183 ? -29.758 -1.700 62.571 1.00 71.00 183 PHE A O 1
ATOM 1479 N N . ASN A 1 184 ? -29.652 0.339 63.527 1.00 72.00 184 ASN A N 1
ATOM 1480 C CA . ASN A 1 184 ? -29.003 0.997 62.397 1.00 72.00 184 ASN A CA 1
ATOM 1481 C C . ASN A 1 184 ? -27.603 0.416 62.148 1.00 72.00 184 ASN A C 1
ATOM 1483 O O . ASN A 1 184 ? -27.302 0.061 61.017 1.00 72.00 184 ASN A O 1
ATOM 1487 N N . GLU A 1 185 ? -26.795 0.212 63.191 1.00 78.31 185 GLU A N 1
ATOM 1488 C CA . GLU A 1 185 ? -25.459 -0.390 63.081 1.00 78.31 185 GLU A CA 1
ATOM 1489 C C . GLU A 1 185 ? -25.507 -1.832 62.558 1.00 78.31 185 GLU A C 1
ATOM 1491 O O . GLU A 1 185 ? -24.730 -2.189 61.674 1.00 78.31 185 GLU A O 1
ATOM 1496 N N . ARG A 1 186 ? -26.439 -2.669 63.040 1.00 78.31 186 ARG A N 1
ATOM 1497 C CA . ARG A 1 186 ? -26.610 -4.040 62.520 1.00 78.31 186 ARG A CA 1
ATOM 1498 C C . ARG A 1 186 ? -26.993 -4.054 61.046 1.00 78.31 186 ARG A C 1
ATOM 1500 O O . ARG A 1 186 ? -26.459 -4.861 60.292 1.00 78.31 186 ARG A O 1
ATOM 1507 N N . ARG A 1 187 ? -27.897 -3.167 60.634 1.00 71.88 187 ARG A N 1
ATOM 1508 C CA . ARG A 1 187 ? -28.319 -3.050 59.235 1.00 71.88 187 ARG A CA 1
ATOM 1509 C C . ARG A 1 187 ? -27.194 -2.517 58.349 1.00 71.88 187 ARG A C 1
ATOM 1511 O O . ARG A 1 187 ? -26.992 -3.040 57.261 1.00 71.88 187 ARG A O 1
ATOM 1518 N N . ASP A 1 188 ? -26.460 -1.506 58.801 1.00 74.19 188 ASP A N 1
ATOM 1519 C CA . ASP A 1 188 ? -25.348 -0.927 58.043 1.00 74.19 188 ASP A CA 1
ATOM 1520 C C . ASP A 1 188 ? -24.200 -1.944 57.894 1.00 74.19 188 ASP A C 1
ATOM 1522 O O . ASP A 1 188 ? -23.573 -2.027 56.838 1.00 74.19 188 ASP A O 1
ATOM 1526 N 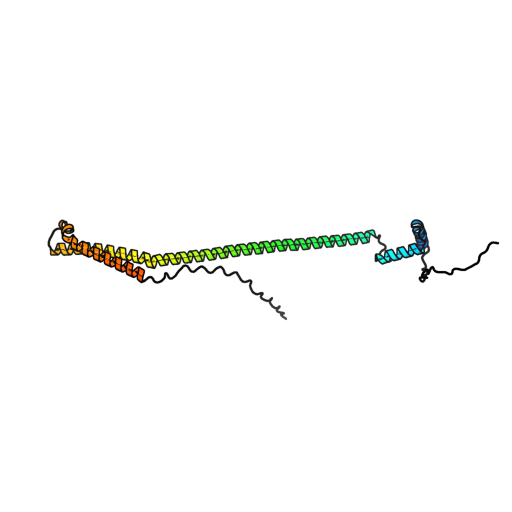N . ASN A 1 189 ? -23.983 -2.792 58.906 1.00 81.06 189 ASN A N 1
ATOM 1527 C CA . ASN A 1 189 ? -23.076 -3.935 58.811 1.00 81.06 189 ASN A CA 1
ATOM 1528 C C . ASN A 1 189 ? -23.584 -5.007 57.833 1.00 81.06 189 ASN A C 1
ATOM 1530 O O . ASN A 1 189 ? -22.783 -5.570 57.096 1.00 81.06 189 ASN A O 1
ATOM 1534 N N . ASP A 1 190 ? -24.890 -5.279 57.777 1.00 79.69 190 ASP A N 1
ATOM 1535 C CA . ASP A 1 190 ? -25.456 -6.213 56.792 1.00 79.69 190 ASP A CA 1
ATOM 1536 C C . ASP A 1 190 ? -25.346 -5.668 55.357 1.00 79.69 190 ASP A C 1
ATOM 1538 O O . ASP A 1 190 ? -24.980 -6.400 54.440 1.00 79.69 190 ASP A O 1
ATOM 1542 N N . ALA A 1 191 ? -25.560 -4.362 55.165 1.00 75.50 191 ALA A N 1
ATOM 1543 C CA . ALA A 1 191 ? -25.353 -3.693 53.882 1.00 75.50 191 ALA A CA 1
ATOM 1544 C C . ALA A 1 191 ? -23.883 -3.764 53.432 1.00 75.50 191 ALA A C 1
ATOM 1546 O O . ALA A 1 191 ? -23.615 -4.112 52.282 1.00 75.50 191 ALA A O 1
ATOM 1547 N N . ARG A 1 192 ? -22.930 -3.524 54.346 1.00 76.62 192 ARG A N 1
ATOM 1548 C CA . ARG A 1 192 ? -21.493 -3.719 54.080 1.00 76.62 192 ARG A CA 1
ATOM 1549 C C . ARG A 1 192 ? -21.166 -5.166 53.730 1.00 76.62 192 ARG A C 1
ATOM 1551 O O . ARG A 1 192 ? -20.539 -5.408 52.711 1.00 76.62 192 ARG A O 1
ATOM 1558 N N . ASN A 1 193 ? -21.669 -6.132 54.496 1.00 82.88 193 ASN A N 1
ATOM 1559 C CA . ASN A 1 193 ? -21.434 -7.551 54.224 1.00 82.88 193 ASN A CA 1
ATOM 1560 C C . ASN A 1 193 ? -21.992 -7.988 52.858 1.00 82.88 193 ASN A C 1
ATOM 1562 O O . ASN A 1 193 ? -21.398 -8.837 52.194 1.00 82.88 193 ASN A O 1
ATOM 1566 N N . LYS A 1 194 ? -23.135 -7.437 52.429 1.00 78.31 194 LYS A N 1
ATOM 1567 C CA . LYS A 1 194 ? -23.686 -7.673 51.085 1.00 78.31 194 LYS A CA 1
ATOM 1568 C C . LYS A 1 194 ? -22.804 -7.056 49.998 1.00 78.31 194 LYS A C 1
ATOM 1570 O O . LYS A 1 194 ? -22.536 -7.734 49.010 1.00 78.31 194 LYS A O 1
ATOM 1575 N N . GLN A 1 195 ? -22.316 -5.830 50.201 1.00 75.06 195 GLN A N 1
ATOM 1576 C CA . GLN A 1 195 ? -21.363 -5.190 49.287 1.00 75.06 195 GLN A CA 1
ATOM 1577 C C . GLN A 1 195 ? -20.066 -5.995 49.170 1.00 75.06 195 GLN A C 1
ATOM 1579 O O . GLN A 1 195 ? -19.645 -6.303 48.059 1.00 75.06 195 GLN A O 1
ATOM 1584 N N . ASP A 1 196 ? -19.477 -6.408 50.292 1.00 79.06 196 ASP A N 1
ATOM 1585 C CA . ASP A 1 196 ? -18.236 -7.186 50.307 1.00 79.06 196 ASP A CA 1
ATOM 1586 C C . ASP A 1 196 ? -18.412 -8.527 49.584 1.00 79.06 196 ASP A C 1
ATOM 1588 O O . ASP A 1 196 ? -17.575 -8.908 48.770 1.00 79.06 196 ASP A O 1
ATOM 1592 N N . ARG A 1 197 ? -19.544 -9.216 49.795 1.00 81.44 197 ARG A N 1
ATOM 1593 C CA . ARG A 1 197 ? -19.883 -10.454 49.068 1.00 81.44 197 ARG A CA 1
ATOM 1594 C C . ARG A 1 197 ? -20.065 -10.232 47.573 1.00 81.44 197 ARG A C 1
ATOM 1596 O O . ARG A 1 197 ? -19.698 -11.108 46.794 1.00 81.44 197 ARG A O 1
ATOM 1603 N N . PHE A 1 198 ? -20.644 -9.102 47.177 1.00 77.25 198 PHE A N 1
ATOM 1604 C CA . PHE A 1 198 ? -20.791 -8.745 45.773 1.00 77.25 198 PHE A CA 1
ATOM 1605 C C . PHE A 1 198 ? -19.432 -8.492 45.118 1.00 77.25 198 PHE A C 1
ATOM 1607 O O . PHE A 1 198 ? -19.175 -9.065 44.065 1.00 77.25 198 PHE A O 1
ATOM 1614 N N . PHE A 1 199 ? -18.540 -7.722 45.750 1.00 73.50 199 PHE A N 1
ATOM 1615 C CA . PHE A 1 199 ? -17.176 -7.526 45.247 1.00 73.50 199 PHE A CA 1
ATOM 1616 C C . PHE A 1 199 ? -16.429 -8.856 45.143 1.00 73.50 199 PHE A C 1
ATOM 1618 O O . PHE A 1 199 ? -15.870 -9.170 44.095 1.00 73.50 199 PHE A O 1
ATOM 1625 N N . ASP A 1 200 ? -16.494 -9.680 46.186 1.00 79.44 200 ASP A N 1
ATOM 1626 C CA . ASP A 1 200 ? -15.915 -11.021 46.187 1.00 79.44 200 ASP A CA 1
ATOM 1627 C C . ASP A 1 200 ? -16.457 -11.892 45.049 1.00 79.44 200 ASP A C 1
ATOM 1629 O O . ASP A 1 200 ? -15.691 -12.622 44.421 1.00 79.44 200 ASP A O 1
ATOM 1633 N N . ALA A 1 201 ? -17.763 -11.832 44.776 1.00 76.25 201 ALA A N 1
ATOM 1634 C CA . ALA A 1 201 ? -18.373 -12.536 43.658 1.00 76.25 201 ALA A CA 1
ATOM 1635 C C . ALA A 1 201 ? -17.869 -11.978 42.324 1.00 76.25 201 ALA A C 1
ATOM 1637 O O . ALA A 1 201 ? -17.387 -12.760 41.518 1.00 76.25 201 ALA A O 1
ATOM 1638 N N . LEU A 1 202 ? -17.876 -10.655 42.135 1.00 69.06 202 LEU A N 1
ATOM 1639 C CA . LEU A 1 202 ? -17.437 -9.975 40.913 1.00 69.06 202 LEU A CA 1
ATOM 1640 C C . LEU A 1 202 ? -15.991 -10.336 40.537 1.00 69.06 202 LEU A C 1
ATOM 1642 O O . LEU A 1 202 ? -15.705 -10.627 39.378 1.00 69.06 202 LEU A O 1
ATOM 1646 N N . PHE A 1 203 ? -15.088 -10.368 41.523 1.00 67.12 203 PHE A N 1
ATOM 1647 C CA . PHE A 1 203 ? -13.680 -10.716 41.316 1.00 67.12 203 PHE A CA 1
ATOM 1648 C C . PHE A 1 203 ? -13.445 -12.229 41.161 1.00 67.12 203 PHE A C 1
ATOM 1650 O O . PHE A 1 203 ? -12.495 -12.627 40.488 1.00 67.12 203 PHE A O 1
ATOM 1657 N N . LYS A 1 204 ? -14.297 -13.089 41.743 1.00 67.19 204 LYS A N 1
ATOM 1658 C CA . LYS A 1 204 ? -14.209 -14.560 41.601 1.00 67.19 204 LYS A CA 1
ATOM 1659 C C . LYS A 1 204 ? -14.856 -15.077 40.316 1.00 67.19 204 LYS A C 1
ATOM 1661 O O . LYS A 1 204 ? -14.345 -16.026 39.732 1.00 67.19 204 LYS A O 1
ATOM 1666 N N . THR A 1 205 ? -15.933 -14.451 39.842 1.00 57.66 205 THR A N 1
ATOM 1667 C CA . THR A 1 205 ? -16.527 -14.689 38.516 1.00 57.66 205 THR A CA 1
ATOM 1668 C C . THR A 1 205 ? -15.848 -13.860 37.438 1.00 57.66 205 THR A C 1
ATOM 1670 O O . THR A 1 205 ? -16.500 -13.518 36.458 1.00 57.66 205 THR A O 1
ATOM 1673 N N . GLY A 1 206 ? -14.559 -13.541 37.596 1.00 53.22 206 GLY A N 1
ATOM 1674 C CA . GLY A 1 206 ? -13.725 -12.994 36.534 1.00 53.22 206 GLY A CA 1
ATOM 1675 C C . GLY A 1 206 ? -13.639 -13.979 35.370 1.00 53.22 206 GLY A C 1
ATOM 1676 O O . GLY A 1 206 ? -12.621 -14.633 35.164 1.00 53.22 206 GLY A O 1
ATOM 1677 N N . THR A 1 207 ? -14.726 -14.105 34.609 1.00 51.00 207 THR A N 1
ATOM 1678 C CA . THR A 1 207 ? -14.686 -14.509 33.217 1.00 51.00 207 THR A CA 1
ATOM 1679 C C . THR A 1 207 ? -13.603 -13.651 32.588 1.00 51.00 207 THR A C 1
ATOM 1681 O O . THR A 1 207 ? -13.637 -12.429 32.780 1.00 51.00 207 THR A O 1
ATOM 1684 N N . PRO A 1 208 ? -12.612 -14.255 31.912 1.00 49.97 208 PRO A N 1
ATOM 1685 C CA . PRO A 1 208 ? -11.615 -13.461 31.220 1.00 49.97 208 PRO A CA 1
ATOM 1686 C C . PRO A 1 208 ? -12.380 -12.465 30.352 1.00 49.97 208 PRO A C 1
ATOM 1688 O O . PRO A 1 208 ? -13.319 -12.872 29.660 1.00 49.97 208 PRO A O 1
ATOM 1691 N N . LEU A 1 209 ? -12.039 -11.172 30.445 1.00 49.47 209 LEU A N 1
ATOM 1692 C CA . LEU A 1 209 ? -12.512 -10.187 29.474 1.00 49.47 209 LEU A CA 1
ATOM 1693 C C . LEU A 1 209 ? -12.341 -10.851 28.105 1.00 49.47 209 LEU A C 1
ATOM 1695 O O . LEU A 1 209 ? -11.233 -11.280 27.775 1.00 49.47 209 LEU A O 1
ATOM 1699 N N . SER A 1 210 ? -13.440 -11.045 27.369 1.00 51.09 210 SER A N 1
ATOM 1700 C CA . SER A 1 210 ? -13.430 -11.865 26.143 1.00 51.09 210 SER A CA 1
ATOM 1701 C C . SER A 1 210 ? -12.529 -11.286 25.049 1.00 51.09 210 SER A C 1
ATOM 1703 O O . SER A 1 210 ? -12.250 -11.939 24.049 1.00 51.09 210 SER A O 1
ATOM 1705 N N . THR A 1 211 ? -11.991 -10.101 25.277 1.00 51.78 211 THR A N 1
ATOM 1706 C CA . THR A 1 211 ? -11.091 -9.377 24.401 1.00 51.78 211 THR A CA 1
ATOM 1707 C C . THR A 1 211 ? -9.915 -8.874 25.229 1.00 51.78 211 THR A C 1
ATOM 1709 O O . THR A 1 211 ? -9.769 -7.691 25.506 1.00 51.78 211 THR A O 1
ATOM 1712 N N . ILE A 1 212 ? -8.973 -9.764 25.568 1.00 49.09 212 ILE A N 1
ATOM 1713 C CA . ILE A 1 212 ? -7.573 -9.311 25.505 1.00 49.09 212 ILE A CA 1
ATOM 1714 C C . ILE A 1 212 ? -7.455 -8.681 24.114 1.00 49.09 212 ILE A C 1
ATOM 1716 O O . ILE A 1 212 ? -7.823 -9.382 23.166 1.00 49.09 212 ILE A O 1
ATOM 1720 N N . PRO A 1 213 ? -7.040 -7.406 23.969 1.00 51.59 213 PRO A N 1
ATOM 1721 C CA . PRO A 1 213 ? -6.944 -6.777 22.663 1.00 51.59 213 PRO A CA 1
ATOM 1722 C C . PRO A 1 213 ? -6.094 -7.693 21.795 1.00 51.59 213 PRO A C 1
ATOM 1724 O O . PRO A 1 213 ? -4.886 -7.823 22.012 1.00 51.59 213 PRO A O 1
ATOM 1727 N N . GLN A 1 214 ? -6.743 -8.426 20.884 1.00 57.50 214 GLN A N 1
ATOM 1728 C CA . GLN A 1 214 ? -6.001 -9.282 19.983 1.00 57.50 214 GLN A CA 1
ATOM 1729 C C . GLN A 1 214 ? -5.106 -8.339 19.191 1.00 57.50 214 GLN A C 1
ATOM 1731 O O . GLN A 1 214 ? -5.610 -7.328 18.689 1.00 57.50 214 GLN A O 1
ATOM 1736 N N . PRO A 1 215 ? -3.792 -8.609 19.113 1.00 53.66 215 PRO A N 1
ATOM 1737 C CA . PRO A 1 215 ? -2.932 -7.827 18.253 1.00 53.66 215 PRO A CA 1
ATOM 1738 C C . PRO A 1 215 ? -3.535 -7.920 16.859 1.00 53.66 215 PRO A C 1
ATOM 1740 O O . PRO A 1 215 ? -3.641 -9.014 16.299 1.00 53.66 215 PRO A O 1
ATOM 1743 N N . THR A 1 216 ? -4.003 -6.782 16.349 1.00 57.75 216 THR A N 1
ATOM 1744 C CA . THR A 1 216 ? -4.564 -6.682 15.011 1.00 57.75 216 THR A CA 1
ATOM 1745 C C . THR A 1 216 ? -3.564 -7.354 14.068 1.00 57.75 216 THR A C 1
ATOM 1747 O O . THR A 1 216 ? -2.378 -7.003 14.104 1.00 57.75 216 THR A O 1
ATOM 1750 N N . PRO A 1 217 ? -3.969 -8.382 13.298 1.00 58.97 217 PRO A N 1
ATOM 1751 C CA . PRO A 1 217 ? -3.036 -9.080 12.433 1.00 58.97 217 PRO A CA 1
ATOM 1752 C C . PRO A 1 217 ? -2.387 -8.052 11.508 1.00 58.97 217 PRO A C 1
ATOM 1754 O O . PRO A 1 217 ? -3.072 -7.210 10.923 1.00 58.97 217 PRO A O 1
ATOM 1757 N N . LEU A 1 218 ? -1.054 -8.092 11.428 1.00 56.47 218 LEU A N 1
ATOM 1758 C CA . LEU A 1 218 ? -0.290 -7.223 10.537 1.00 56.47 218 LEU A CA 1
ATOM 1759 C C . LEU A 1 218 ? -0.911 -7.291 9.136 1.00 56.47 218 LEU A C 1
ATOM 1761 O O . LEU A 1 218 ? -1.266 -8.395 8.705 1.00 56.47 218 LEU A O 1
ATOM 1765 N N . PRO A 1 219 ? -1.037 -6.158 8.420 1.00 53.81 219 PRO A N 1
ATOM 1766 C CA . PRO A 1 219 ? -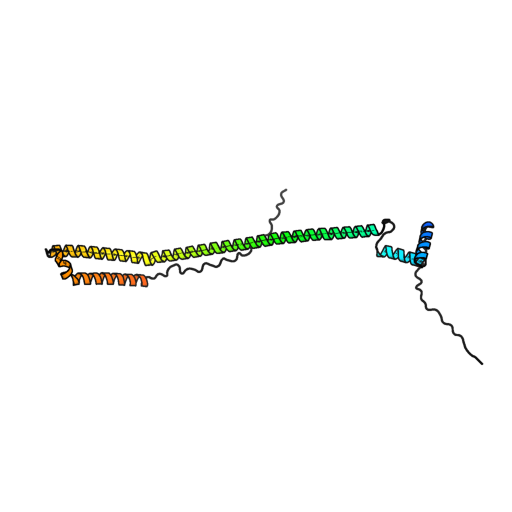1.574 -6.162 7.070 1.00 53.81 219 PRO A CA 1
ATOM 1767 C C . PRO A 1 219 ? -0.787 -7.183 6.251 1.00 53.81 219 PRO A C 1
ATOM 1769 O O . PRO A 1 219 ? 0.431 -7.064 6.082 1.00 53.81 219 PRO A O 1
ATOM 1772 N N . VAL A 1 220 ? -1.475 -8.241 5.813 1.00 60.16 220 VAL A N 1
ATOM 1773 C CA . VAL A 1 220 ? -0.871 -9.299 5.010 1.00 60.16 220 VAL A CA 1
ATOM 1774 C C . VAL A 1 220 ? -0.314 -8.617 3.773 1.00 60.16 220 VAL A C 1
ATOM 1776 O O . VAL A 1 220 ? -1.058 -8.014 2.999 1.00 60.16 220 VAL A O 1
ATOM 1779 N N . LYS A 1 221 ? 1.014 -8.666 3.625 1.00 51.41 221 LYS A N 1
ATOM 1780 C CA . LYS A 1 221 ? 1.730 -8.186 2.444 1.00 51.41 221 LYS A CA 1
ATOM 1781 C C . LYS A 1 221 ? 0.989 -8.746 1.232 1.00 51.41 221 LYS A C 1
ATOM 1783 O O . LYS A 1 221 ? 0.933 -9.965 1.085 1.00 51.41 221 LYS A O 1
ATOM 1788 N N . ALA A 1 222 ? 0.373 -7.882 0.427 1.00 46.38 222 ALA A N 1
ATOM 1789 C CA . ALA A 1 222 ? -0.362 -8.310 -0.753 1.00 46.38 222 ALA A CA 1
ATOM 1790 C C . ALA A 1 222 ? 0.580 -9.169 -1.606 1.00 46.38 222 ALA A C 1
ATOM 1792 O O . ALA A 1 222 ? 1.565 -8.669 -2.152 1.00 46.38 222 ALA A O 1
ATOM 1793 N N . HIS A 1 223 ? 0.336 -10.480 -1.648 1.00 46.53 223 HIS A N 1
ATOM 1794 C CA . HIS A 1 223 ? 1.068 -11.356 -2.545 1.00 46.53 223 HIS A CA 1
ATOM 1795 C C . HIS A 1 223 ? 0.794 -10.867 -3.972 1.00 46.53 223 HIS A C 1
ATOM 1797 O O . HIS A 1 223 ? -0.371 -10.631 -4.307 1.00 46.53 223 HIS A O 1
ATOM 1803 N N . PRO A 1 224 ? 1.827 -10.682 -4.812 1.00 42.56 224 PRO A N 1
ATOM 1804 C CA . PRO A 1 224 ? 1.602 -10.383 -6.215 1.00 42.56 224 PRO A CA 1
ATOM 1805 C C . PRO A 1 224 ? 0.763 -11.520 -6.801 1.00 42.56 224 PRO A C 1
ATOM 1807 O O . PRO A 1 224 ? 1.091 -12.695 -6.621 1.00 42.56 224 PRO A O 1
ATOM 1810 N N . ALA A 1 225 ? -0.356 -11.161 -7.429 1.00 41.31 225 ALA A N 1
ATOM 1811 C CA . ALA A 1 225 ? -1.265 -12.112 -8.049 1.00 41.31 225 ALA A CA 1
ATOM 1812 C C . ALA A 1 225 ? -0.481 -13.066 -8.974 1.00 41.31 225 ALA A C 1
ATOM 1814 O O . ALA A 1 225 ? 0.399 -12.604 -9.709 1.00 41.31 225 ALA A O 1
ATOM 1815 N N . PRO A 1 226 ? -0.763 -14.381 -8.962 1.00 47.22 226 PRO A N 1
ATOM 1816 C CA . PRO A 1 226 ? -0.144 -15.294 -9.908 1.00 47.22 226 PRO A CA 1
ATOM 1817 C C . PRO A 1 226 ? -0.565 -14.884 -11.322 1.00 47.22 226 PRO A C 1
ATOM 1819 O O . PRO A 1 226 ? -1.753 -14.702 -11.587 1.00 47.22 226 PRO A O 1
ATOM 1822 N N . ASN A 1 227 ? 0.428 -14.715 -12.202 1.00 49.94 227 ASN A N 1
ATOM 1823 C CA . ASN A 1 227 ? 0.265 -14.478 -13.635 1.00 49.94 227 ASN A CA 1
ATOM 1824 C C . ASN A 1 227 ? -0.846 -15.375 -14.197 1.00 49.94 227 ASN A C 1
ATOM 1826 O O . ASN A 1 227 ? -0.634 -16.570 -14.409 1.00 49.94 227 ASN A O 1
ATOM 1830 N N . MET A 1 228 ? -2.019 -14.800 -14.455 1.00 45.22 228 MET A N 1
ATOM 1831 C CA . MET A 1 228 ? -3.002 -15.454 -15.306 1.00 45.22 228 MET A CA 1
ATOM 1832 C C . MET A 1 228 ? -2.457 -15.443 -16.742 1.00 45.22 228 MET A C 1
ATOM 1834 O O . MET A 1 228 ? -2.004 -14.390 -17.203 1.00 45.22 228 MET A O 1
ATOM 1838 N N . PRO A 1 229 ? -2.451 -16.586 -17.449 1.00 54.25 229 PRO A N 1
ATOM 1839 C CA . PRO A 1 229 ? -2.067 -16.622 -18.852 1.00 54.25 229 PRO A CA 1
ATOM 1840 C C . PRO A 1 229 ? -3.059 -15.800 -19.698 1.00 54.25 229 PRO A C 1
ATOM 1842 O O . PRO A 1 229 ? -4.233 -15.690 -19.331 1.00 54.25 229 PRO A O 1
ATOM 1845 N N . PRO A 1 230 ? -2.601 -15.199 -20.812 1.00 50.78 230 PRO A N 1
ATOM 1846 C CA . PRO A 1 230 ? -3.443 -14.361 -21.658 1.00 50.78 230 PRO A CA 1
ATOM 1847 C C . PRO A 1 230 ? -4.624 -15.164 -22.232 1.00 50.78 230 PRO A C 1
ATOM 1849 O O . PRO A 1 230 ? -4.473 -16.360 -22.498 1.00 50.78 230 PRO A O 1
ATOM 1852 N N . PRO A 1 231 ? -5.795 -14.531 -22.436 1.00 49.12 231 PRO A N 1
ATOM 1853 C CA . PRO A 1 231 ? -6.963 -15.209 -22.978 1.00 49.12 231 PRO A CA 1
ATOM 1854 C C . PRO A 1 231 ? -6.674 -15.696 -24.401 1.00 49.12 231 PRO A C 1
ATOM 1856 O O . PRO A 1 231 ? -6.164 -14.948 -25.238 1.00 49.12 231 PRO A O 1
ATOM 1859 N N . ALA A 1 232 ? -6.987 -16.968 -24.652 1.00 44.47 232 ALA A N 1
ATOM 1860 C CA . ALA A 1 232 ? -6.887 -17.584 -25.964 1.00 44.47 232 ALA A CA 1
ATOM 1861 C C . ALA A 1 232 ? -7.803 -16.857 -26.958 1.00 44.47 232 ALA A C 1
ATOM 1863 O O . ALA A 1 232 ? -8.982 -16.628 -26.678 1.00 44.47 232 ALA A O 1
ATOM 1864 N N . ALA A 1 233 ? -7.234 -16.499 -28.109 1.00 49.91 233 ALA A N 1
ATOM 1865 C CA . ALA A 1 233 ? -7.963 -15.983 -29.253 1.00 49.91 233 ALA A CA 1
ATOM 1866 C C . ALA A 1 233 ? -9.063 -16.975 -29.652 1.00 49.91 233 ALA A C 1
ATOM 1868 O O . ALA A 1 233 ? -8.794 -18.152 -29.891 1.00 49.91 233 ALA A O 1
ATOM 1869 N N . THR A 1 234 ? -10.298 -16.493 -29.690 1.00 43.75 234 THR A N 1
ATOM 1870 C CA . THR A 1 234 ? -11.413 -17.176 -30.339 1.00 43.75 234 THR A CA 1
ATOM 1871 C C . THR A 1 234 ? -11.409 -16.729 -31.796 1.00 43.75 234 THR A C 1
ATOM 1873 O O . THR A 1 234 ? -11.751 -15.590 -32.098 1.00 43.75 234 THR A O 1
ATOM 1876 N N . ASP A 1 235 ? -10.939 -17.616 -32.675 1.00 45.97 235 ASP A N 1
ATOM 1877 C CA . ASP A 1 235 ? -11.318 -17.607 -34.087 1.00 45.97 235 ASP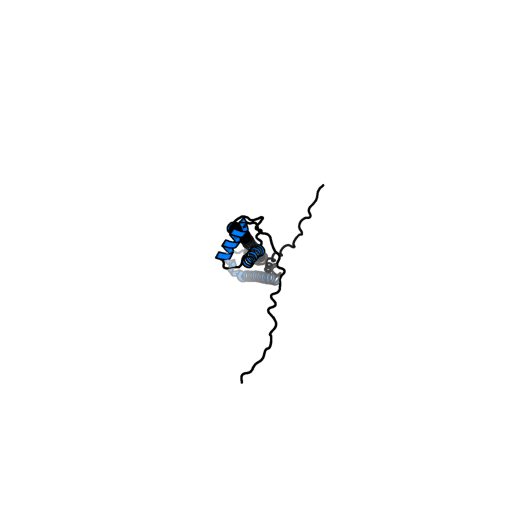 A CA 1
ATOM 1878 C C . ASP A 1 235 ? -12.818 -17.916 -34.146 1.00 45.97 235 ASP A C 1
ATOM 1880 O O . ASP A 1 235 ? -13.251 -18.969 -33.669 1.00 45.97 235 ASP A O 1
ATOM 1884 N N . GLU A 1 236 ? -13.605 -17.008 -34.717 1.00 44.88 236 GLU A N 1
ATOM 1885 C CA . GLU A 1 236 ? -14.954 -17.319 -35.188 1.00 44.88 236 GLU A CA 1
ATOM 1886 C C . GLU A 1 236 ? -14.984 -17.304 -36.729 1.00 44.88 236 GLU A C 1
ATOM 1888 O O . GLU A 1 236 ? -14.258 -16.513 -37.339 1.00 44.88 236 GLU A O 1
ATOM 1893 N N . PRO A 1 237 ? -15.768 -18.214 -37.343 1.00 57.19 237 PRO A N 1
ATOM 1894 C CA . PRO A 1 237 ? -15.792 -18.493 -38.783 1.00 57.19 237 PRO A CA 1
ATOM 1895 C C . PRO A 1 237 ? -16.510 -17.446 -39.646 1.00 57.19 237 PRO A C 1
ATOM 1897 O O . PRO A 1 237 ? -17.450 -16.784 -39.150 1.00 57.19 237 PRO A O 1
#

pLDDT: mean 73.48, std 15.77, range [35.06, 94.19]

Secondary structure (DSSP, 8-state):
--------------------------HHHHHHHHHHHHHHT--HHHHHHHHHHHHHHHT--TTT--S-HHHHHHHHHHHHHHHHHHHHHHHHHHHHHHHHHHHHHHHHHHHHHHHHHHHHHHHHHHHHHHHHHHHIIIIIHHHHHHHHHHHHHHHHHHHHHHHHHHHHHT--GGGHHHH-HHHHHHHHHHHHHHHHHHHHHHHHT----S-----PPP----PPPP-PPPPPP----

Foldseek 3Di:
DDDDDDDDDDDDDPPVPDPDDDDDDDPVVVVVLVVVCVVVVHDSVVSVVVVVVVCVVVVNDVVVDVDDPVVVVVVVVVVVVVVVVVVVVVVVVVVVVVVVVCVCVVVVVVVVVVVLVVVLVVVLVVLVVVLVVLCCVLPVVVVVVLVVVLVVCLVVCVVVVLVVVCVVVVDDSVVPPPPCVVVNVVSVVVSVVVVVVVVVVSVVPPPPSPPPPDNRPDPPPPDPDPDDDDDDDDDDD

Organism: NCBI:txid2816474

Radius of gyration: 59.09 Å; chains: 1; bounding box: 150×33×146 Å